Protein AF-A0A3D2G093-F1 (afdb_monomer)

Radius of gyration: 27.72 Å; Cα contacts (8 Å, |Δi|>4): 335; chains: 1; bounding box: 61×64×103 Å

Mean predicted aligned error: 10.41 Å

Foldseek 3Di:
DDDDDDDDDDDDDDDDDPDPDPDDDDDDPQLFDAPVVLLVVLVVLVFQKAKEWLAFDPDPACVVCQCVSCVVLVNNPHVLSVPADSLLEFEDAAGTKMKIQGRQQWWKWKAFWDADPPPDRDTDGDHTRDTDPHRGIGMYGFPNDLVDTGMKIWIQGPVGIDIDGWHADPPPRTTDDDPSYHYRDRD

Solvent-ac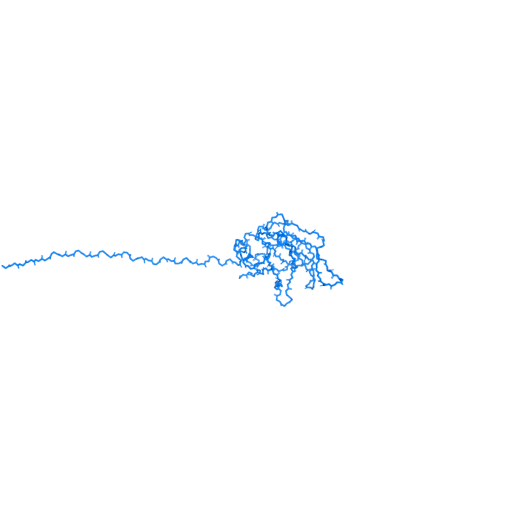cessible surface area (backbone atoms only — not comparable to full-atom values): 11299 Å² total; per-residue (Å²): 136,89,79,88,77,84,81,83,80,79,83,81,76,81,77,81,76,79,72,80,75,79,75,79,79,91,69,81,85,57,42,60,74,54,72,69,57,44,45,50,49,26,62,76,69,63,22,55,28,38,38,30,64,68,49,74,51,89,60,99,45,64,60,74,43,45,62,57,45,30,47,77,64,67,40,56,83,39,64,69,62,62,65,47,47,61,90,38,40,45,82,46,68,41,33,40,29,34,40,41,31,52,23,90,73,30,42,48,34,36,18,32,44,37,77,42,86,84,84,75,75,45,74,47,80,53,59,79,74,46,70,55,92,64,85,56,42,30,40,36,30,26,35,69,39,97,87,49,62,48,45,29,39,35,36,40,40,96,92,45,76,48,75,48,59,84,48,57,37,92,89,76,73,39,64,51,87,49,92,49,49,39,78,58,68,75,105

Nearest PDB structures (foldseek):
  4x9h-assembly1_A  TM=3.955E-01  e=1.659E+00  Drosophila melanogaster
  4pw9-assembly1_A  TM=2.587E-01  e=4.054E-01  Sinorhizobium meliloti 1021
  5d70-assembly1_L  TM=3.317E-01  e=2.709E+00  Homo sapiens
  4ll9-assembly3_C  TM=2.910E-01  e=7.678E+00  Homo sapiens
  7s64-assembly1_A  TM=3.009E-01  e=7.222E+00  Xenopus laevis

Secondary structure (DSSP, 8-state):
-----PPPPPPPPPPP--PPPPPPP-----SS--HHHHHHHHHHTT-SEEEEEEEE---S-HHHHHHHHHHHTT-TT-HHHHT--GGGEEE-SSSEEEEEEE-TT-EEEEEEEEE-TTTT--EEEEEEEEE-SSS--EEEEE-SBTTB--EEEEEEETTEEEEE---B-TTT-PBPP-TTEEE----

Structure (mmCIF, N/CA/C/O backbone):
data_AF-A0A3D2G093-F1
#
_entry.id   AF-A0A3D2G093-F1
#
loop_
_atom_site.group_PDB
_atom_site.id
_atom_site.type_symbol
_atom_site.label_atom_id
_atom_site.label_alt_id
_atom_site.label_comp_id
_atom_site.label_asym_id
_atom_site.label_entity_id
_atom_site.label_seq_id
_atom_site.pdbx_PDB_ins_code
_atom_site.Cartn_x
_atom_site.Cartn_y
_atom_site.Cartn_z
_atom_site.occupancy
_atom_site.B_iso_or_equiv
_atom_site.auth_seq_id
_atom_site.auth_comp_id
_atom_site.auth_asym_id
_atom_site.auth_atom_id
_atom_site.pdbx_PDB_model_num
ATOM 1 N N . GLU A 1 1 ? -40.789 50.332 80.780 1.00 45.19 1 GLU A N 1
ATOM 2 C CA . GLU A 1 1 ? -40.793 50.380 79.308 1.00 45.19 1 GLU A CA 1
ATOM 3 C C . GLU A 1 1 ? -39.663 49.484 78.832 1.00 45.19 1 GLU A C 1
ATOM 5 O O . GLU A 1 1 ? -38.552 49.624 79.332 1.00 45.19 1 GLU A O 1
ATOM 10 N N . SER A 1 2 ? -39.997 48.461 78.050 1.00 50.47 2 SER A N 1
ATOM 11 C CA . SER A 1 2 ? -39.085 47.403 77.612 1.00 50.47 2 SER A CA 1
ATOM 12 C C . SER A 1 2 ? -38.308 47.865 76.386 1.00 50.47 2 SER A C 1
ATOM 14 O O . SER A 1 2 ? -38.935 48.257 75.406 1.00 50.47 2 SER A O 1
ATOM 16 N N . THR A 1 3 ? -36.981 47.744 76.404 1.00 50.12 3 THR A N 1
ATOM 17 C CA . THR A 1 3 ? -36.167 47.873 75.190 1.00 50.12 3 THR A CA 1
ATOM 18 C C . THR A 1 3 ? -35.253 46.662 75.092 1.00 50.12 3 THR A C 1
ATOM 20 O O . THR A 1 3 ? -34.204 46.590 75.727 1.00 50.12 3 THR A O 1
ATOM 23 N N . ASP A 1 4 ? -35.733 45.687 74.328 1.00 55.53 4 ASP A N 1
ATOM 24 C CA . ASP A 1 4 ? -34.999 44.530 73.830 1.00 55.53 4 ASP A CA 1
ATOM 25 C C . ASP A 1 4 ? -33.994 45.033 72.778 1.00 55.53 4 ASP A C 1
ATOM 27 O O . ASP A 1 4 ? -34.383 45.717 71.828 1.00 55.53 4 ASP A O 1
ATOM 31 N N . VAL A 1 5 ? -32.698 44.784 72.978 1.00 58.62 5 VAL A N 1
ATOM 32 C CA . VAL A 1 5 ? -31.653 45.111 71.996 1.00 58.62 5 VAL A CA 1
ATOM 33 C C . VAL A 1 5 ? -31.139 43.785 71.434 1.00 58.62 5 VAL A C 1
ATOM 35 O O . VAL A 1 5 ? -30.620 42.978 72.209 1.00 58.62 5 VAL A O 1
ATOM 38 N N . PRO A 1 6 ? -31.263 43.525 70.120 1.00 57.75 6 PRO A N 1
ATOM 39 C CA . PRO A 1 6 ? -30.846 42.254 69.551 1.00 57.75 6 PRO A CA 1
ATOM 40 C C . PRO A 1 6 ? -29.314 42.164 69.486 1.00 57.75 6 PRO A C 1
ATOM 42 O O . PRO A 1 6 ? -28.621 43.143 69.202 1.00 57.75 6 PRO A O 1
ATOM 45 N N . ALA A 1 7 ? -28.785 40.969 69.755 1.00 61.72 7 ALA A N 1
ATOM 46 C CA . ALA A 1 7 ? -27.361 40.656 69.655 1.00 61.72 7 ALA A CA 1
ATOM 47 C C . ALA A 1 7 ? -26.855 40.755 68.196 1.00 61.72 7 ALA A C 1
ATOM 49 O O . ALA A 1 7 ? -27.596 40.401 67.274 1.00 61.72 7 ALA A O 1
ATOM 50 N N . PRO A 1 8 ? -25.603 41.193 67.956 1.00 60.19 8 PRO A N 1
ATOM 51 C CA . PRO A 1 8 ? -25.065 41.312 66.604 1.00 60.19 8 PRO A CA 1
ATOM 52 C C . PRO A 1 8 ? -24.819 39.932 65.977 1.00 60.19 8 PRO A C 1
ATOM 54 O O . PRO A 1 8 ? -24.210 39.051 66.583 1.00 60.19 8 PRO A O 1
ATOM 57 N N . THR A 1 9 ? -25.284 39.754 64.742 1.00 61.78 9 THR A N 1
ATOM 58 C CA . THR A 1 9 ? -25.017 38.574 63.908 1.00 61.78 9 THR A CA 1
ATOM 59 C C . THR A 1 9 ? -23.530 38.533 63.517 1.00 61.78 9 THR A C 1
ATOM 61 O O . THR A 1 9 ? -22.992 39.574 63.130 1.00 61.78 9 THR A O 1
ATOM 64 N N . PRO A 1 10 ? -22.836 37.381 63.597 1.00 63.81 10 PRO A N 1
ATOM 65 C CA . PRO A 1 10 ? -21.454 37.276 63.131 1.00 63.81 10 PRO A CA 1
ATOM 66 C C . PRO A 1 10 ? -21.376 37.417 61.597 1.00 63.81 10 PRO A C 1
ATOM 68 O O . PRO A 1 10 ? -22.331 37.057 60.903 1.00 63.81 10 PRO A O 1
ATOM 71 N N . PRO A 1 11 ? -20.263 37.938 61.045 1.00 60.28 11 PRO A N 1
ATOM 72 C CA . PRO A 1 11 ? -20.106 38.101 59.604 1.00 60.28 11 PRO A CA 1
ATOM 73 C C . PRO A 1 11 ? -20.019 36.738 58.909 1.00 60.28 11 PRO A C 1
ATOM 75 O O . PRO A 1 11 ? -19.343 35.827 59.389 1.00 60.28 11 PRO A O 1
ATOM 78 N N . ALA A 1 12 ? -20.701 36.611 57.770 1.00 63.53 12 ALA A N 1
ATOM 79 C CA . ALA A 1 12 ? -20.636 35.427 56.925 1.00 63.53 12 ALA A CA 1
ATOM 80 C C . ALA A 1 12 ? -19.215 35.249 56.361 1.00 63.53 12 ALA A C 1
ATOM 82 O O . ALA A 1 12 ? -18.639 36.177 55.790 1.00 63.53 12 ALA A O 1
ATOM 83 N N . THR A 1 13 ? -18.656 34.052 56.531 1.00 60.75 13 THR A N 1
ATOM 84 C CA . THR A 1 13 ? -17.432 33.606 55.858 1.00 60.75 13 THR A CA 1
ATOM 85 C C . THR A 1 13 ? -17.664 33.621 54.342 1.00 60.75 13 THR A C 1
ATOM 87 O O . THR A 1 13 ? -18.675 33.070 53.906 1.00 60.75 13 THR A O 1
ATOM 90 N N . PRO A 1 14 ? -16.783 34.228 53.524 1.00 58.69 14 PRO A N 1
ATOM 91 C CA . PRO A 1 14 ? -16.908 34.131 52.075 1.00 58.69 14 PRO A CA 1
ATOM 92 C C . PRO A 1 14 ? -16.674 32.677 51.644 1.00 58.69 14 PRO A C 1
ATOM 94 O O . PRO A 1 14 ? -15.682 32.065 52.046 1.00 58.69 14 PRO A O 1
ATOM 97 N N . GLU A 1 15 ? -17.593 32.120 50.854 1.00 61.78 15 GLU A N 1
ATOM 98 C CA . GLU A 1 15 ? -17.381 30.834 50.187 1.00 61.78 15 GLU A CA 1
ATOM 99 C C . GLU A 1 15 ? -16.168 30.934 49.244 1.00 61.78 15 GLU A C 1
ATOM 101 O O . GLU A 1 15 ? -15.967 31.979 48.614 1.00 61.78 15 GLU A O 1
ATOM 106 N N . PRO A 1 16 ? -15.329 29.888 49.153 1.00 56.75 16 PRO A N 1
ATOM 107 C CA . PRO A 1 16 ? -14.210 29.886 48.229 1.00 56.75 16 PRO A CA 1
ATOM 108 C C . PRO A 1 16 ? -14.749 29.888 46.797 1.00 56.75 16 PRO A C 1
ATOM 110 O O . PRO A 1 16 ? -15.426 28.953 46.376 1.00 56.75 16 PRO A O 1
ATOM 113 N N . THR A 1 17 ? -14.447 30.952 46.054 1.00 60.53 17 THR A N 1
ATOM 114 C CA . THR A 1 17 ? -14.611 31.007 44.602 1.00 60.53 17 THR A CA 1
ATOM 115 C C . THR A 1 17 ? -13.877 29.815 43.992 1.00 60.53 17 THR A C 1
ATOM 117 O O . THR A 1 17 ? -12.649 29.760 44.065 1.00 60.53 17 THR A O 1
ATOM 120 N N . GLU A 1 18 ? -14.611 28.863 43.411 1.00 61.12 18 GLU A N 1
ATOM 121 C CA . GLU A 1 18 ? -14.009 27.847 42.550 1.00 61.12 18 GLU A CA 1
ATOM 122 C C . GLU A 1 18 ? -13.334 28.562 41.376 1.00 61.12 18 GLU A C 1
ATOM 124 O O . GLU A 1 18 ? -13.980 29.211 40.550 1.00 61.12 18 GLU A O 1
ATOM 129 N N . GLU A 1 19 ? -12.007 28.490 41.340 1.00 61.28 19 GLU A N 1
ATOM 130 C CA . GLU A 1 19 ? -11.223 28.858 40.171 1.00 61.28 19 GLU A CA 1
ATOM 131 C C . GLU A 1 19 ? -11.679 27.953 39.012 1.00 61.28 19 GLU A C 1
ATOM 133 O O . GLU A 1 19 ? -11.780 26.736 39.207 1.00 61.28 19 GLU A O 1
ATOM 138 N N . PRO A 1 20 ? -12.003 28.492 37.821 1.00 57.88 20 PRO A N 1
ATOM 139 C CA . PRO A 1 20 ? -12.403 27.653 36.703 1.00 57.88 20 PRO A CA 1
ATOM 140 C C . PRO A 1 20 ? -11.264 26.681 36.402 1.00 57.88 20 PRO A C 1
ATOM 142 O O . PRO A 1 20 ? -10.140 27.095 36.120 1.00 57.88 20 PRO A O 1
ATOM 145 N N . THR A 1 21 ? -11.554 25.383 36.484 1.00 56.53 21 THR A N 1
ATOM 146 C CA . THR A 1 21 ? -10.611 24.336 36.091 1.00 56.53 21 THR A CA 1
ATOM 147 C C . THR A 1 21 ? -10.121 24.647 34.673 1.00 56.53 21 THR A C 1
ATOM 149 O O . THR A 1 21 ? -10.966 24.851 33.794 1.00 56.53 21 THR A O 1
ATOM 152 N N . PRO A 1 22 ? -8.800 24.728 34.415 1.00 52.12 22 PRO A N 1
ATOM 153 C CA . PRO A 1 22 ? -8.315 24.950 33.063 1.00 52.12 22 PRO A CA 1
ATOM 154 C C . PRO A 1 22 ? -8.824 23.803 32.188 1.00 52.12 22 PRO A C 1
ATOM 156 O O . PRO A 1 22 ? -8.571 22.630 32.470 1.00 52.12 22 PRO A O 1
ATOM 159 N N . SER A 1 23 ? -9.603 24.150 31.161 1.00 60.25 23 SER A N 1
ATOM 160 C CA . SER A 1 23 ? -10.016 23.213 30.118 1.00 60.25 23 SER A CA 1
ATOM 161 C C . SER A 1 23 ? -8.749 22.556 29.564 1.00 60.25 23 SER A C 1
ATOM 163 O O . SER A 1 23 ? -7.822 23.296 29.224 1.00 60.25 23 SER A O 1
ATOM 165 N N . PRO A 1 24 ? -8.660 21.216 29.493 1.00 59.09 24 PRO A N 1
ATOM 166 C CA . PRO A 1 24 ? -7.457 20.563 28.999 1.00 59.09 24 PRO A CA 1
ATOM 167 C C . PRO A 1 24 ? -7.171 21.060 27.580 1.00 59.09 24 PRO A C 1
ATOM 169 O O . PRO A 1 24 ? -8.051 21.023 26.717 1.00 59.09 24 PRO A O 1
ATOM 172 N N . GLU A 1 25 ? -5.962 21.576 27.359 1.00 56.62 25 GLU A N 1
ATOM 173 C CA . GLU A 1 25 ? -5.475 21.909 26.022 1.00 56.62 25 GLU A CA 1
ATOM 174 C C . GLU A 1 25 ? -5.537 20.641 25.150 1.00 56.62 25 GLU A C 1
ATOM 176 O O . GLU A 1 25 ? -4.991 19.607 25.549 1.00 56.62 25 GLU A O 1
ATOM 181 N N . PRO A 1 26 ? -6.206 20.656 23.983 1.00 59.97 26 PRO A N 1
ATOM 182 C CA . PRO A 1 26 ? -6.245 19.493 23.116 1.00 59.97 26 PRO A CA 1
ATOM 183 C C . PRO A 1 26 ? -5.012 19.514 22.215 1.00 59.97 26 PRO A C 1
ATOM 185 O O . PRO A 1 26 ? -5.067 20.081 21.133 1.00 59.97 26 PRO A O 1
ATOM 188 N N . VAL A 1 27 ? -3.895 18.914 22.628 1.00 59.44 27 VAL A N 1
ATOM 189 C CA . VAL A 1 27 ? -2.802 18.585 21.692 1.00 59.44 27 VAL A CA 1
ATOM 190 C C . VAL A 1 27 ? -2.040 17.369 22.242 1.00 59.44 27 VAL A C 1
ATOM 192 O O . VAL A 1 27 ? -1.725 17.338 23.431 1.00 59.44 27 VAL A O 1
ATOM 195 N N . PRO A 1 28 ? -1.791 16.335 21.418 1.00 54.16 28 PRO A N 1
ATOM 196 C CA . PRO A 1 28 ? -1.013 16.491 20.196 1.00 54.16 28 PRO A CA 1
ATOM 197 C C . PRO A 1 28 ? -1.863 16.377 18.924 1.00 54.16 28 PRO A C 1
ATOM 199 O O . PRO A 1 28 ? -2.548 15.373 18.731 1.00 54.16 28 PRO A O 1
ATOM 202 N N . ASP A 1 29 ? -1.744 17.354 18.020 1.00 64.38 29 ASP A N 1
ATOM 203 C CA . ASP A 1 29 ? -1.993 17.192 16.582 1.00 64.38 29 ASP A CA 1
ATOM 204 C C . ASP A 1 29 ? -0.937 16.202 16.068 1.00 64.38 29 ASP A C 1
ATOM 206 O O . ASP A 1 29 ? 0.115 16.574 15.552 1.00 64.38 29 ASP A O 1
ATOM 210 N N . SER A 1 30 ? -1.152 14.909 16.321 1.00 63.12 30 SER A N 1
ATOM 211 C CA . SER A 1 30 ? -0.363 13.889 15.642 1.00 63.12 30 SER A CA 1
ATOM 212 C C . SER A 1 30 ? -0.646 14.026 14.144 1.00 63.12 30 SER A C 1
ATOM 214 O O . SER A 1 30 ? -1.814 14.149 13.760 1.00 63.12 30 SER A O 1
ATOM 216 N N . PRO A 1 31 ? 0.386 14.003 13.284 1.00 78.25 31 PRO A N 1
ATOM 217 C CA . PRO A 1 31 ? 0.212 14.217 11.847 1.00 78.25 31 PRO A CA 1
ATOM 218 C C . PRO A 1 31 ? -0.670 13.140 11.206 1.00 78.25 31 PRO A C 1
ATOM 220 O O . PRO A 1 31 ? -1.254 13.367 10.147 1.00 78.25 31 PRO A O 1
ATOM 223 N N . LEU A 1 32 ? -0.790 11.982 11.864 1.00 85.69 32 LEU A N 1
ATOM 224 C CA . LEU A 1 32 ? -1.693 10.891 11.527 1.00 85.69 32 LEU A CA 1
ATOM 225 C C . LEU A 1 32 ? -2.492 10.441 12.761 1.00 85.69 32 LEU A C 1
ATOM 227 O O . LEU A 1 32 ? -2.008 10.587 13.887 1.00 85.69 32 LEU A O 1
ATOM 231 N N . PRO A 1 33 ? -3.695 9.866 12.563 1.00 88.69 33 PRO A N 1
ATOM 232 C CA . PRO A 1 33 ? -4.475 9.282 13.650 1.00 88.69 33 PRO A CA 1
ATOM 233 C C . PRO A 1 33 ? -3.729 8.120 14.318 1.00 88.69 33 PRO A C 1
ATOM 235 O O . PRO A 1 33 ? -2.878 7.465 13.699 1.00 88.69 33 PRO A O 1
ATOM 238 N N . SER A 1 34 ? -4.102 7.827 15.567 1.00 91.50 34 SER A N 1
ATOM 239 C CA . SER A 1 34 ? -3.673 6.598 16.244 1.00 91.50 34 SER A CA 1
ATOM 240 C C . SER A 1 34 ? -4.141 5.350 15.485 1.00 91.50 34 SER A C 1
ATOM 242 O O . SER A 1 34 ? -5.032 5.414 14.631 1.00 91.50 34 SER A O 1
ATOM 244 N N . TRP A 1 35 ? -3.551 4.192 15.793 1.00 92.00 35 TRP A N 1
ATOM 245 C CA . TRP A 1 35 ? -3.915 2.932 15.143 1.00 92.00 35 TRP A CA 1
ATOM 246 C C . TRP A 1 35 ? -5.409 2.620 15.304 1.00 92.00 35 TRP A C 1
ATOM 248 O O . TRP A 1 35 ? -6.089 2.312 14.327 1.00 92.00 35 TRP A O 1
ATOM 258 N N . GLU A 1 36 ? -5.945 2.746 16.517 1.00 93.75 36 GLU A N 1
ATOM 259 C CA . GLU A 1 36 ? -7.346 2.458 16.823 1.00 93.75 36 GL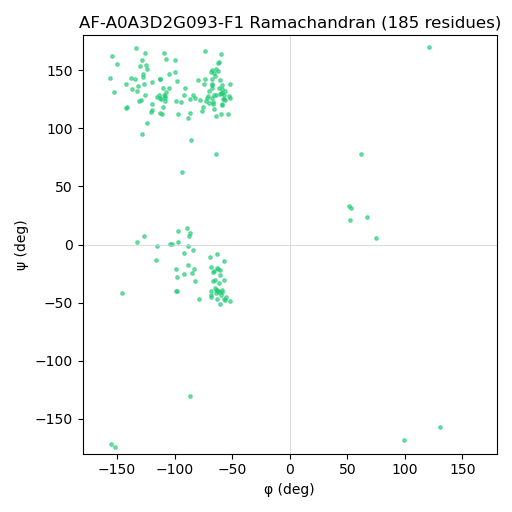U A CA 1
ATOM 260 C C . GLU A 1 36 ? -8.298 3.401 16.081 1.00 93.75 36 GLU A C 1
ATOM 262 O O . GLU A 1 36 ? -9.321 2.966 15.547 1.00 93.75 36 GLU A O 1
ATOM 267 N N . GLU A 1 37 ? -7.961 4.690 16.011 1.00 94.06 37 GLU A N 1
ATOM 268 C CA . GLU A 1 37 ? -8.754 5.689 15.292 1.00 94.06 37 GLU A CA 1
ATOM 269 C C . GLU A 1 37 ? -8.716 5.472 13.784 1.00 94.06 37 GLU A C 1
ATOM 271 O O . GLU A 1 37 ? -9.752 5.591 13.122 1.00 94.06 37 GLU A O 1
ATOM 276 N N . LEU A 1 38 ? -7.548 5.117 13.243 1.00 94.62 38 LEU A N 1
ATOM 277 C CA . LEU A 1 38 ? -7.399 4.756 11.842 1.00 94.62 38 LEU A CA 1
ATOM 278 C C . LEU A 1 38 ? -8.272 3.545 11.517 1.00 94.62 38 LEU A C 1
ATOM 280 O O . LEU A 1 38 ? -9.086 3.604 10.599 1.00 94.62 38 LEU A O 1
ATOM 284 N N . GLN A 1 39 ? -8.165 2.475 12.304 1.00 96.00 39 GLN A N 1
ATOM 285 C CA . GLN A 1 39 ? -8.960 1.265 12.109 1.00 96.00 39 GLN A CA 1
ATOM 286 C C . GLN A 1 39 ? -10.461 1.554 12.203 1.00 96.00 39 GLN A C 1
ATOM 288 O O . GLN A 1 39 ? -11.218 1.120 11.335 1.00 96.00 39 GLN A O 1
ATOM 293 N N . ARG A 1 40 ? -10.898 2.351 13.188 1.00 96.31 40 ARG A N 1
ATOM 294 C CA . ARG A 1 40 ? -12.289 2.819 13.285 1.00 96.31 40 ARG A CA 1
ATOM 295 C C . ARG A 1 40 ? -12.724 3.558 12.019 1.00 96.31 40 ARG A C 1
ATOM 297 O O . ARG A 1 40 ? -13.760 3.221 11.455 1.00 96.31 40 ARG A O 1
ATOM 304 N N . THR A 1 41 ? -11.910 4.496 11.537 1.00 96.00 41 THR A N 1
ATOM 305 C CA . THR A 1 41 ? -12.188 5.261 10.311 1.00 96.00 41 THR A CA 1
ATOM 306 C C . THR A 1 41 ? -12.334 4.338 9.099 1.00 96.00 41 THR A C 1
ATOM 308 O O . THR A 1 41 ? -13.246 4.519 8.292 1.00 96.00 41 THR A O 1
ATOM 311 N N . LEU A 1 42 ? -11.491 3.306 8.976 1.00 96.06 42 LEU A N 1
ATOM 312 C CA . LEU A 1 42 ? -11.586 2.321 7.892 1.00 96.06 42 LEU A CA 1
ATOM 313 C C . LEU A 1 42 ? -12.899 1.526 7.936 1.00 96.06 42 LEU A C 1
ATOM 315 O O . LEU A 1 42 ? -13.502 1.286 6.890 1.00 96.06 42 LEU A O 1
ATOM 319 N N . TYR A 1 43 ? -13.381 1.150 9.124 1.00 96.00 43 TYR A N 1
ATOM 320 C CA . TYR A 1 43 ? -14.694 0.512 9.263 1.00 96.00 43 TYR A CA 1
ATOM 321 C C . TYR A 1 43 ? -15.845 1.474 8.941 1.00 96.00 43 TYR A C 1
ATOM 323 O O . TYR A 1 43 ? -16.754 1.102 8.202 1.00 96.00 43 TYR A O 1
ATOM 331 N N . GLU A 1 44 ? -15.802 2.710 9.442 1.00 96.62 44 GLU A N 1
ATOM 332 C CA . GLU A 1 44 ? -16.855 3.718 9.233 1.00 96.62 44 GLU A CA 1
ATOM 333 C C . GLU A 1 44 ? -16.989 4.139 7.764 1.00 96.62 44 GLU A C 1
ATOM 335 O O . GLU A 1 44 ? -18.095 4.338 7.265 1.00 96.62 44 GLU A O 1
ATOM 340 N N . THR A 1 45 ? -15.864 4.238 7.055 1.00 94.88 45 THR A N 1
ATOM 341 C CA . THR A 1 45 ? -15.817 4.603 5.629 1.00 94.88 45 THR A CA 1
ATOM 342 C C . THR A 1 45 ? -15.929 3.402 4.692 1.00 94.88 45 THR A C 1
ATOM 344 O O . THR A 1 45 ? -15.940 3.572 3.473 1.00 94.88 45 THR A O 1
ATOM 347 N N . ASN A 1 46 ? -16.022 2.187 5.243 1.00 94.50 46 ASN A N 1
ATOM 348 C CA . ASN A 1 46 ? -15.991 0.929 4.502 1.00 94.50 46 ASN A CA 1
ATOM 349 C C . ASN A 1 46 ? -14.764 0.787 3.571 1.00 94.50 46 ASN A C 1
ATOM 351 O O . ASN A 1 46 ? -14.835 0.155 2.516 1.00 94.50 46 ASN A O 1
ATOM 355 N N . ALA A 1 47 ? -13.631 1.372 3.957 1.00 96.12 47 ALA A N 1
ATOM 356 C CA . ALA A 1 47 ? -12.361 1.189 3.270 1.00 96.12 47 ALA A CA 1
ATOM 357 C C . ALA A 1 47 ? -11.726 -0.145 3.690 1.00 96.12 47 ALA A C 1
ATOM 359 O O . ALA A 1 47 ? -11.804 -0.538 4.853 1.00 96.12 47 ALA A O 1
ATOM 360 N N . TYR A 1 48 ? -11.092 -0.859 2.760 1.00 95.31 48 TYR A N 1
ATOM 361 C CA . TYR A 1 48 ? -10.376 -2.104 3.069 1.00 95.31 48 TYR A CA 1
ATOM 362 C C . TYR A 1 48 ? -8.919 -1.852 3.475 1.00 95.31 48 TYR A C 1
ATOM 364 O O . TYR A 1 48 ? -8.290 -2.717 4.088 1.00 95.31 48 TYR A O 1
ATOM 372 N N . CYS A 1 49 ? -8.375 -0.676 3.165 1.00 96.25 49 CYS A N 1
ATOM 373 C CA . CYS A 1 49 ? -7.054 -0.258 3.611 1.00 96.25 49 CYS A CA 1
ATOM 374 C C . CYS A 1 49 ? -6.917 1.263 3.664 1.00 96.25 49 CYS A C 1
ATOM 376 O O . CYS A 1 49 ? -7.681 1.999 3.035 1.00 96.25 49 CYS A O 1
ATOM 378 N N . ALA A 1 50 ? -5.904 1.712 4.397 1.00 96.62 50 ALA A N 1
ATOM 379 C CA . ALA A 1 50 ? -5.340 3.038 4.253 1.00 96.62 50 ALA A CA 1
ATOM 380 C C . ALA A 1 50 ? -4.062 2.972 3.412 1.00 96.62 50 ALA A C 1
ATOM 382 O O . ALA A 1 50 ? -3.325 1.983 3.464 1.00 96.62 50 ALA A O 1
ATOM 383 N N . ALA A 1 51 ? -3.780 4.035 2.668 1.00 96.88 51 ALA A N 1
ATOM 384 C CA . ALA A 1 51 ? -2.556 4.157 1.897 1.00 96.88 51 ALA A CA 1
ATOM 385 C C . ALA A 1 51 ? -1.968 5.563 2.017 1.00 96.88 51 ALA A C 1
ATOM 387 O O . ALA A 1 51 ? -2.694 6.556 2.057 1.00 96.88 51 ALA A O 1
ATOM 388 N N . LEU A 1 52 ? -0.643 5.632 2.058 1.00 95.06 52 LEU A N 1
ATOM 389 C CA . LEU A 1 52 ? 0.135 6.861 2.168 1.00 95.06 52 LEU A CA 1
ATOM 390 C C . LEU A 1 52 ? 1.242 6.841 1.119 1.00 95.06 52 LEU A C 1
ATOM 392 O O . LEU A 1 52 ? 1.921 5.830 0.967 1.00 95.06 52 LEU A O 1
ATOM 396 N N . TYR A 1 53 ? 1.462 7.961 0.438 1.00 94.19 53 TYR A N 1
ATOM 397 C CA . TYR A 1 53 ? 2.658 8.165 -0.375 1.00 94.19 53 TYR A CA 1
ATOM 398 C C . TYR A 1 53 ? 3.718 8.908 0.447 1.00 94.19 53 TYR A C 1
ATOM 400 O O . TYR A 1 53 ? 3.449 9.994 0.963 1.00 94.19 53 TYR A O 1
ATOM 408 N N . LEU A 1 54 ? 4.908 8.318 0.589 1.00 92.56 54 LEU A N 1
ATOM 409 C CA . LEU A 1 54 ? 6.012 8.902 1.359 1.00 92.56 54 LEU A CA 1
ATOM 410 C C . LEU A 1 54 ? 6.951 9.753 0.504 1.00 92.56 54 LEU A C 1
ATOM 412 O O . LEU A 1 54 ? 7.573 10.676 1.027 1.00 92.56 54 LEU A O 1
ATOM 416 N N . GLY A 1 55 ? 7.033 9.487 -0.797 1.00 92.00 55 GLY A N 1
ATOM 417 C CA . GLY A 1 55 ? 7.962 10.156 -1.702 1.00 92.00 55 GLY A CA 1
ATOM 418 C C . GLY A 1 55 ? 8.733 9.153 -2.547 1.00 92.00 55 GLY A C 1
ATOM 419 O O . GLY A 1 55 ? 8.292 8.020 -2.733 1.00 92.00 55 GLY A O 1
ATOM 420 N N . ARG A 1 56 ? 9.900 9.574 -3.039 1.00 91.81 56 ARG A N 1
ATOM 421 C CA . ARG A 1 56 ? 10.781 8.746 -3.867 1.00 91.81 56 ARG A CA 1
ATOM 422 C C . ARG A 1 56 ? 12.080 8.418 -3.141 1.00 91.81 56 ARG A C 1
ATOM 424 O O . ARG A 1 56 ? 12.626 9.268 -2.443 1.00 91.81 56 ARG A O 1
ATOM 431 N N . SER A 1 57 ? 12.594 7.204 -3.319 1.00 92.25 57 SER A N 1
ATOM 432 C CA . SER A 1 57 ? 13.887 6.780 -2.779 1.00 92.25 57 SER A CA 1
ATOM 433 C C . SER A 1 57 ? 14.648 5.866 -3.735 1.00 92.25 57 SER A C 1
ATOM 435 O O . SER A 1 57 ? 14.246 4.735 -4.009 1.00 92.25 57 SER A O 1
ATOM 437 N N . GLY A 1 58 ? 15.814 6.348 -4.172 1.00 86.81 58 GLY A N 1
ATOM 438 C CA . GLY A 1 58 ? 16.801 5.583 -4.939 1.00 86.81 58 GLY A CA 1
ATOM 439 C C . GLY A 1 58 ? 17.829 4.844 -4.075 1.00 86.81 58 GLY A C 1
ATOM 440 O O . GLY A 1 58 ? 18.877 4.452 -4.585 1.00 86.81 58 GLY A O 1
ATOM 441 N N . ALA A 1 59 ? 17.587 4.702 -2.767 1.00 90.62 59 ALA A N 1
ATOM 442 C CA . ALA A 1 59 ? 18.491 3.983 -1.872 1.00 90.62 59 ALA A CA 1
ATOM 443 C C . ALA A 1 59 ? 18.628 2.503 -2.265 1.00 90.62 59 ALA A C 1
ATOM 445 O O . ALA A 1 59 ? 17.731 1.921 -2.869 1.00 90.62 59 ALA A O 1
ATOM 446 N N . ALA A 1 60 ? 19.734 1.859 -1.888 1.00 90.56 60 ALA A N 1
ATOM 447 C CA . ALA A 1 60 ? 19.947 0.445 -2.209 1.00 90.56 60 ALA A CA 1
ATOM 448 C C . ALA A 1 60 ? 18.935 -0.490 -1.519 1.00 90.56 60 ALA A C 1
ATOM 450 O O . ALA A 1 60 ? 18.592 -1.523 -2.085 1.00 90.56 60 ALA A O 1
ATOM 451 N N . SER A 1 61 ? 18.461 -0.109 -0.330 1.00 94.00 61 SER A N 1
ATOM 452 C CA . SER A 1 61 ? 17.477 -0.847 0.461 1.00 94.00 61 SER A CA 1
ATOM 453 C C . SER A 1 61 ? 16.387 0.097 0.962 1.00 94.00 61 SER A C 1
ATOM 455 O O . SER A 1 61 ? 16.682 1.157 1.523 1.00 94.00 61 SER A O 1
ATOM 457 N N . LEU A 1 62 ? 15.126 -0.296 0.789 1.00 95.25 62 LEU A N 1
ATOM 458 C CA . LEU A 1 62 ? 13.979 0.420 1.338 1.00 95.25 62 LEU A CA 1
ATOM 459 C C . LEU A 1 62 ? 13.980 0.414 2.870 1.00 95.25 62 LEU A C 1
ATOM 461 O O . LEU A 1 62 ? 13.661 1.440 3.463 1.00 95.25 62 LEU A O 1
ATOM 465 N N . SER A 1 63 ? 14.358 -0.696 3.515 1.00 94.62 63 SER A N 1
ATOM 466 C CA . SER A 1 63 ? 14.338 -0.787 4.983 1.00 94.62 63 SER A CA 1
ATOM 467 C C . SER A 1 63 ? 15.258 0.238 5.643 1.00 94.62 63 SER A C 1
ATOM 469 O O . SER A 1 63 ? 14.946 0.744 6.715 1.00 94.62 63 SER A O 1
ATOM 471 N N . ASP A 1 64 ? 16.370 0.563 4.982 1.00 93.38 64 ASP A N 1
ATOM 472 C CA . ASP A 1 64 ? 17.367 1.504 5.496 1.00 93.38 64 ASP A CA 1
ATOM 473 C C . ASP A 1 64 ? 16.960 2.960 5.229 1.00 93.38 64 ASP A C 1
ATOM 475 O O . ASP A 1 64 ? 17.277 3.848 6.018 1.00 93.38 64 ASP A O 1
ATOM 479 N N . ALA A 1 65 ? 16.239 3.211 4.131 1.00 94.56 65 ALA A N 1
ATOM 480 C CA . ALA A 1 65 ? 15.766 4.543 3.757 1.00 94.56 65 ALA A CA 1
ATOM 481 C C . ALA A 1 65 ? 14.440 4.936 4.423 1.00 94.56 65 ALA A C 1
ATOM 483 O O . ALA A 1 65 ? 14.145 6.124 4.555 1.00 94.56 65 ALA A O 1
ATOM 484 N N . LEU A 1 66 ? 13.628 3.957 4.829 1.00 95.81 66 LEU A N 1
ATOM 485 C CA . LEU A 1 66 ? 12.300 4.187 5.393 1.00 95.81 66 LEU A CA 1
ATOM 486 C C . LEU A 1 66 ? 12.312 5.128 6.615 1.00 95.81 66 LEU A C 1
ATOM 488 O O . LEU A 1 66 ? 11.502 6.056 6.618 1.00 95.81 66 LEU A O 1
ATOM 492 N N . PRO A 1 67 ? 13.218 4.986 7.606 1.00 94.50 67 PRO A N 1
ATOM 493 C CA . PRO A 1 67 ? 13.265 5.904 8.745 1.00 94.50 67 PRO A CA 1
ATOM 494 C C . PRO A 1 67 ? 13.499 7.362 8.333 1.00 94.50 67 PRO A C 1
ATOM 496 O O . PRO A 1 67 ? 12.869 8.268 8.876 1.00 94.50 67 PRO A O 1
ATOM 499 N N . GLU A 1 68 ? 14.364 7.597 7.343 1.00 93.94 68 GLU A N 1
ATOM 500 C CA . GLU A 1 68 ? 14.643 8.944 6.840 1.00 93.94 68 GLU A CA 1
ATOM 501 C C . GLU A 1 68 ? 13.425 9.532 6.113 1.00 93.94 68 GLU A C 1
ATOM 503 O O . GLU A 1 68 ? 13.057 10.679 6.359 1.00 93.94 68 GLU A O 1
ATOM 508 N N . LEU A 1 69 ? 12.749 8.740 5.273 1.00 94.25 69 LEU A N 1
ATOM 509 C CA . LEU A 1 69 ? 11.524 9.161 4.582 1.00 94.25 69 LEU A CA 1
ATOM 510 C C . LEU A 1 69 ? 10.394 9.503 5.562 1.00 94.25 69 LEU A C 1
ATOM 512 O O . LEU A 1 69 ? 9.681 10.488 5.365 1.00 94.25 69 LEU A O 1
ATOM 516 N N . LEU A 1 70 ? 10.235 8.709 6.625 1.00 94.25 70 LEU A N 1
ATOM 517 C CA . LEU A 1 70 ? 9.262 8.984 7.682 1.00 94.25 70 LEU A CA 1
ATOM 518 C C . LEU A 1 70 ? 9.602 10.291 8.406 1.00 94.25 70 LEU A C 1
ATOM 520 O O . LEU A 1 70 ? 8.725 11.141 8.547 1.00 94.25 70 LEU A O 1
ATOM 524 N N . ALA A 1 71 ? 10.866 10.501 8.782 1.00 92.69 71 ALA A N 1
ATOM 525 C CA . ALA A 1 71 ? 11.314 11.731 9.437 1.00 92.69 71 ALA A CA 1
ATOM 526 C C . ALA A 1 71 ? 11.124 12.977 8.551 1.00 92.69 71 ALA A C 1
ATOM 528 O O . ALA A 1 71 ? 10.665 14.013 9.027 1.00 92.69 71 ALA A O 1
ATOM 529 N N . GLN A 1 72 ? 11.388 12.882 7.241 1.00 91.12 72 GLN A N 1
ATOM 530 C CA . GLN A 1 72 ? 11.141 13.973 6.285 1.00 91.12 72 GLN A CA 1
ATOM 531 C C . GLN A 1 72 ? 9.659 14.378 6.206 1.00 91.12 72 GLN A C 1
ATOM 533 O O . GLN A 1 72 ? 9.347 15.519 5.862 1.00 91.12 72 GLN A O 1
ATOM 538 N N . LYS A 1 73 ? 8.743 13.455 6.524 1.00 89.31 73 LYS A N 1
ATOM 539 C CA . LYS A 1 73 ? 7.296 13.697 6.606 1.00 89.31 73 LYS A CA 1
ATOM 540 C C . LYS A 1 73 ? 6.802 13.967 8.035 1.00 89.31 73 LYS A C 1
ATOM 542 O O . LYS A 1 73 ? 5.600 14.131 8.216 1.00 89.31 73 LYS A O 1
ATOM 547 N N . GLY A 1 74 ? 7.691 14.004 9.032 1.00 90.19 74 GLY A N 1
ATOM 548 C CA . GLY A 1 74 ? 7.338 14.160 10.449 1.00 90.19 74 GLY A CA 1
ATOM 549 C C . GLY A 1 74 ? 6.581 12.965 11.041 1.00 90.19 74 GLY A C 1
ATOM 550 O O . GLY A 1 74 ? 5.818 13.124 11.987 1.00 90.19 74 GLY A O 1
ATOM 551 N N . LEU A 1 75 ? 6.732 11.776 10.454 1.00 92.00 75 LEU A N 1
ATOM 552 C CA . LEU A 1 75 ? 5.992 10.556 10.801 1.00 92.00 75 LEU A CA 1
ATOM 553 C C . LEU A 1 75 ? 6.804 9.561 11.641 1.00 92.00 75 LEU A C 1
ATOM 555 O O . LEU A 1 75 ? 6.299 8.496 11.989 1.00 92.00 75 LEU A O 1
ATOM 559 N N . ASP A 1 76 ? 8.049 9.888 11.973 1.00 88.19 76 ASP A N 1
ATOM 560 C CA . ASP A 1 76 ? 8.973 9.061 12.755 1.00 88.19 76 ASP A CA 1
ATOM 561 C C . ASP A 1 76 ? 8.491 8.794 14.194 1.00 88.19 76 ASP A C 1
ATOM 563 O O . ASP A 1 76 ? 8.891 7.806 14.805 1.00 88.19 76 ASP A O 1
ATOM 567 N N . GLY A 1 77 ? 7.577 9.619 14.716 1.00 86.75 77 GLY A N 1
ATOM 568 C CA . GLY A 1 77 ? 6.924 9.411 16.014 1.00 86.75 77 GLY A CA 1
ATOM 569 C C . GLY A 1 77 ? 5.706 8.476 16.001 1.00 86.75 77 GLY A C 1
ATOM 570 O O . GLY A 1 77 ? 5.140 8.206 17.060 1.00 86.75 77 GLY A O 1
ATOM 571 N N . ILE A 1 78 ? 5.263 7.993 14.835 1.00 91.06 78 ILE A N 1
ATOM 572 C CA . ILE A 1 78 ? 4.063 7.154 14.713 1.00 91.06 78 ILE A CA 1
ATOM 573 C C . ILE A 1 78 ? 4.442 5.677 14.884 1.00 91.06 78 ILE A C 1
ATOM 575 O O . ILE A 1 78 ? 5.039 5.085 13.987 1.00 91.06 78 ILE A O 1
ATOM 579 N N . SER A 1 79 ? 4.057 5.056 16.008 1.00 89.75 79 SER A N 1
ATOM 580 C CA . SER A 1 79 ? 4.503 3.698 16.385 1.00 89.75 79 SER A CA 1
ATOM 581 C C . SER A 1 79 ? 4.288 2.654 15.285 1.00 89.75 79 SER A C 1
ATOM 583 O O . SER A 1 79 ? 5.222 1.967 14.896 1.00 89.75 79 SER A O 1
ATOM 585 N N . TYR A 1 80 ? 3.089 2.588 14.694 1.00 90.88 80 TYR A N 1
ATOM 586 C CA . TYR A 1 80 ? 2.784 1.589 13.659 1.00 90.88 80 TYR A CA 1
ATOM 587 C C . TYR A 1 80 ? 3.527 1.809 12.327 1.00 90.88 80 TYR A C 1
ATOM 589 O O . TYR A 1 80 ? 3.473 0.936 11.464 1.00 90.88 80 TYR A O 1
ATOM 597 N N . LEU A 1 81 ? 4.188 2.959 12.138 1.00 92.94 81 LEU A N 1
ATOM 598 C CA . LEU A 1 81 ? 5.069 3.232 10.998 1.00 92.94 81 LEU A CA 1
ATOM 599 C C . LEU A 1 81 ? 6.542 3.004 11.352 1.00 92.94 81 LEU A C 1
ATOM 601 O O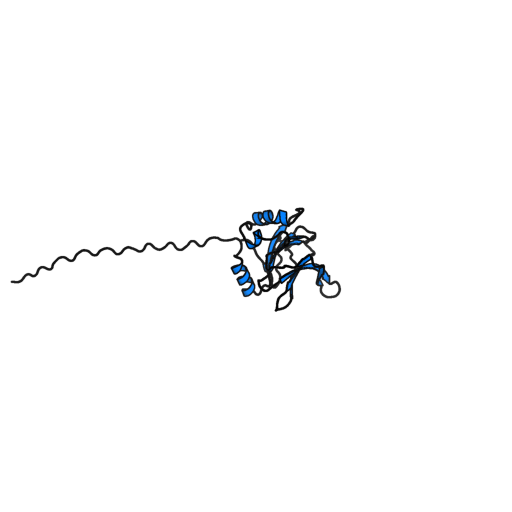 . LEU A 1 81 ? 7.284 2.452 10.544 1.00 92.94 81 LEU A O 1
ATOM 605 N N . ALA A 1 82 ? 6.955 3.402 12.556 1.00 86.75 82 ALA A N 1
ATOM 606 C CA . ALA A 1 82 ? 8.311 3.191 13.055 1.00 86.75 82 ALA A CA 1
ATOM 607 C C . ALA A 1 82 ? 8.630 1.699 13.268 1.00 86.75 82 ALA A C 1
ATOM 609 O O . ALA A 1 82 ? 9.764 1.276 13.054 1.00 86.75 82 ALA A O 1
ATOM 610 N N . ASP A 1 83 ? 7.622 0.898 13.623 1.00 88.38 83 ASP A N 1
ATOM 611 C CA . ASP A 1 83 ? 7.754 -0.538 13.889 1.00 88.38 83 ASP A CA 1
ATOM 612 C C . ASP A 1 83 ? 7.628 -1.412 12.622 1.00 88.38 83 ASP A C 1
ATOM 614 O O . ASP A 1 83 ? 7.531 -2.640 12.716 1.00 88.38 83 ASP A O 1
ATOM 618 N N . ILE A 1 84 ? 7.623 -0.818 11.419 1.00 92.62 84 ILE A N 1
ATOM 619 C CA . ILE A 1 84 ? 7.604 -1.587 10.167 1.00 92.62 84 ILE A CA 1
ATOM 620 C C . ILE A 1 84 ? 8.900 -2.397 10.066 1.00 92.62 84 ILE A C 1
ATOM 622 O O . ILE A 1 84 ? 9.991 -1.869 9.855 1.00 92.62 84 ILE A O 1
ATOM 626 N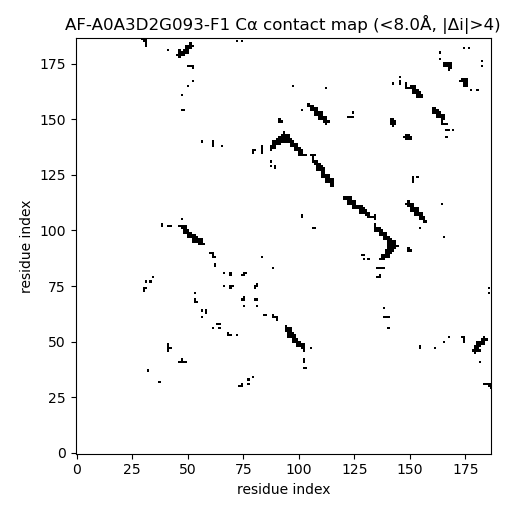 N . ALA A 1 85 ? 8.769 -3.716 10.196 1.00 91.75 85 ALA A N 1
ATOM 627 C CA . ALA A 1 85 ? 9.893 -4.631 10.084 1.00 91.75 85 ALA A CA 1
ATOM 628 C C . ALA A 1 85 ? 10.502 -4.608 8.672 1.00 91.75 85 ALA A C 1
ATOM 630 O O . ALA A 1 85 ? 9.797 -4.459 7.673 1.00 91.75 85 ALA A O 1
ATOM 631 N N . ALA A 1 86 ? 11.804 -4.888 8.567 1.00 92.19 86 ALA A N 1
ATOM 632 C CA . ALA A 1 86 ? 12.479 -5.023 7.273 1.00 92.19 86 ALA A CA 1
ATOM 633 C C . ALA A 1 86 ? 11.837 -6.102 6.375 1.00 92.19 86 ALA A C 1
ATOM 635 O O . ALA A 1 86 ? 11.804 -5.956 5.160 1.00 92.19 86 ALA A O 1
ATOM 636 N N . SER A 1 87 ? 11.258 -7.157 6.960 1.00 92.25 87 SER A N 1
ATOM 637 C CA . SER A 1 87 ? 10.501 -8.179 6.219 1.00 92.25 87 SER A CA 1
ATOM 638 C C . SER A 1 87 ? 9.177 -7.669 5.636 1.00 92.25 87 SER A C 1
ATOM 640 O O . SER A 1 87 ? 8.650 -8.294 4.722 1.00 92.25 87 SER A O 1
ATOM 642 N N . ALA A 1 88 ? 8.644 -6.558 6.152 1.00 94.62 88 ALA A N 1
ATOM 643 C CA . ALA A 1 88 ? 7.475 -5.844 5.642 1.00 94.62 88 ALA A CA 1
ATOM 644 C C . ALA A 1 88 ? 7.862 -4.654 4.738 1.00 94.62 88 ALA A C 1
ATOM 646 O O . ALA A 1 88 ? 7.008 -3.837 4.395 1.00 94.62 88 ALA A O 1
ATOM 647 N N . CYS A 1 89 ? 9.135 -4.554 4.342 1.00 95.62 89 CYS A N 1
ATOM 648 C CA . CYS A 1 89 ? 9.597 -3.660 3.286 1.00 95.62 89 CYS A CA 1
ATOM 649 C C . CYS A 1 89 ? 9.696 -4.457 1.982 1.00 95.62 89 CYS A C 1
ATOM 651 O O . CYS A 1 89 ? 10.518 -5.362 1.855 1.00 95.62 89 CYS A O 1
ATOM 653 N N . VAL A 1 90 ? 8.841 -4.140 1.015 1.00 96.00 90 VAL A N 1
ATOM 654 C CA . VAL A 1 90 ? 8.756 -4.850 -0.263 1.00 96.00 90 VAL A CA 1
ATOM 655 C C . VAL A 1 90 ? 9.318 -3.975 -1.364 1.00 96.00 90 VAL A C 1
ATOM 657 O O . VAL A 1 90 ? 8.856 -2.859 -1.589 1.00 96.00 90 VAL A O 1
ATOM 660 N N . GLU A 1 91 ? 10.315 -4.493 -2.067 1.00 95.25 91 GLU A N 1
ATOM 661 C CA . GLU A 1 91 ? 11.038 -3.748 -3.089 1.00 95.25 91 GLU A CA 1
ATOM 662 C C . GLU A 1 91 ? 10.749 -4.320 -4.471 1.00 95.25 91 GLU A C 1
ATOM 664 O O . GLU A 1 91 ? 10.953 -5.506 -4.729 1.00 95.25 91 GLU A O 1
ATOM 669 N N . GLN A 1 92 ? 10.289 -3.460 -5.368 1.00 94.81 92 GLN A N 1
ATOM 670 C CA . GLN A 1 92 ? 10.184 -3.689 -6.802 1.00 94.81 92 GLN A CA 1
ATOM 671 C C . GLN A 1 92 ? 10.913 -2.564 -7.551 1.00 94.81 92 GLN A C 1
ATOM 673 O O . GLN A 1 92 ? 11.232 -1.537 -6.943 1.00 94.81 92 GLN A O 1
ATOM 678 N N . PRO A 1 93 ? 11.214 -2.739 -8.853 1.00 92.25 93 PRO A N 1
ATOM 679 C CA . PRO A 1 93 ? 11.778 -1.669 -9.669 1.00 92.25 93 PRO A CA 1
ATOM 680 C C . PRO A 1 93 ? 10.949 -0.380 -9.576 1.00 92.25 93 PRO A C 1
ATOM 682 O O . PRO A 1 93 ? 9.718 -0.430 -9.589 1.00 92.25 93 PRO A O 1
ATOM 685 N N . GLY A 1 94 ? 11.628 0.760 -9.485 1.00 91.62 94 GLY A N 1
ATOM 686 C CA . GLY A 1 94 ? 11.018 2.068 -9.250 1.00 91.62 94 GLY A CA 1
ATOM 687 C C . GLY A 1 94 ? 11.527 2.736 -7.987 1.00 91.62 94 GLY A C 1
ATOM 688 O O . GLY A 1 94 ? 12.275 2.143 -7.205 1.00 91.62 94 GLY A O 1
ATOM 689 N N . ASP A 1 95 ? 11.165 4.000 -7.834 1.00 92.94 95 ASP A N 1
ATOM 690 C CA . ASP A 1 95 ? 11.598 4.849 -6.733 1.00 92.94 95 ASP A CA 1
ATOM 691 C C . ASP A 1 95 ? 10.438 5.296 -5.844 1.00 92.94 95 ASP A C 1
ATOM 693 O O . ASP A 1 95 ? 10.695 5.734 -4.728 1.00 92.94 95 ASP A O 1
ATOM 697 N N . GLU A 1 96 ? 9.182 5.134 -6.258 1.00 94.12 96 GLU A N 1
ATOM 698 C CA . GLU A 1 96 ? 8.018 5.562 -5.484 1.00 94.12 96 GLU A CA 1
ATOM 699 C C . GLU A 1 96 ? 7.801 4.678 -4.256 1.00 94.12 96 GLU A C 1
ATOM 701 O O . GLU A 1 96 ? 7.713 3.454 -4.360 1.00 94.12 96 GLU A O 1
ATOM 706 N N . VAL A 1 97 ? 7.682 5.302 -3.083 1.00 95.50 97 VAL A N 1
ATOM 707 C CA . VAL A 1 97 ? 7.505 4.622 -1.799 1.00 95.50 97 VAL A CA 1
ATOM 708 C C . VAL A 1 97 ? 6.122 4.907 -1.228 1.00 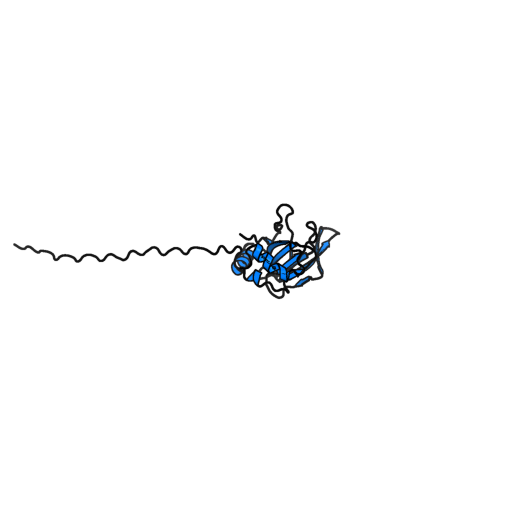95.50 97 VAL A C 1
ATOM 710 O O . VAL A 1 97 ? 5.732 6.058 -1.010 1.00 95.50 97 VAL A O 1
ATOM 713 N N . PHE A 1 98 ? 5.406 3.833 -0.911 1.00 96.19 98 PHE A N 1
ATOM 714 C CA . PHE A 1 98 ? 4.079 3.860 -0.314 1.00 96.19 98 PHE A CA 1
ATOM 715 C C . PHE A 1 98 ? 4.050 3.075 0.994 1.00 96.19 98 PHE A C 1
ATOM 717 O O . PHE A 1 98 ? 4.759 2.081 1.143 1.00 96.19 98 PHE A O 1
ATOM 724 N N . ILE A 1 99 ? 3.171 3.473 1.911 1.00 96.88 99 ILE A N 1
ATOM 725 C CA . ILE A 1 99 ? 2.763 2.646 3.047 1.00 96.88 99 ILE A CA 1
ATOM 726 C C . ILE A 1 99 ? 1.345 2.152 2.807 1.00 96.88 99 ILE A C 1
ATOM 728 O O . ILE A 1 99 ? 0.456 2.942 2.490 1.00 96.88 99 ILE A O 1
ATOM 732 N N . LEU A 1 100 ? 1.135 0.852 2.993 1.00 97.06 100 LEU A N 1
ATOM 733 C CA . LEU A 1 100 ? -0.167 0.201 2.945 1.00 97.06 100 LEU A CA 1
ATOM 734 C C . LEU A 1 100 ? -0.527 -0.314 4.333 1.00 97.06 100 LEU A C 1
ATOM 736 O O . LEU A 1 100 ? 0.250 -1.035 4.954 1.00 97.06 100 LEU A O 1
ATOM 740 N N . ILE A 1 101 ? -1.720 0.037 4.804 1.00 96.12 101 ILE A N 1
ATOM 741 C CA . ILE A 1 101 ? -2.220 -0.358 6.119 1.00 96.12 101 ILE A CA 1
ATOM 742 C C . ILE A 1 101 ? -3.553 -1.083 5.923 1.00 96.12 101 ILE A C 1
ATOM 744 O O . ILE A 1 101 ? -4.557 -0.430 5.626 1.00 96.12 101 ILE A O 1
ATOM 748 N N . PRO A 1 102 ? -3.606 -2.419 6.041 1.00 95.88 102 PRO A N 1
ATOM 749 C CA . PRO A 1 102 ? -4.860 -3.150 5.913 1.00 95.88 102 PRO A CA 1
ATOM 750 C C . PRO A 1 102 ? -5.829 -2.796 7.052 1.00 95.88 102 PRO A C 1
ATOM 752 O O . PRO A 1 102 ? -5.421 -2.550 8.192 1.00 95.88 102 PRO A O 1
ATOM 755 N N . ARG A 1 103 ? -7.135 -2.816 6.760 1.00 95.12 103 ARG A N 1
ATOM 756 C CA . ARG A 1 103 ? -8.162 -2.832 7.809 1.00 95.12 103 ARG A CA 1
ATOM 757 C C . ARG A 1 103 ? -8.010 -4.107 8.647 1.00 95.12 103 ARG A C 1
ATOM 759 O O . ARG A 1 103 ? -7.582 -5.142 8.147 1.00 95.12 103 ARG A O 1
ATOM 766 N N . GLY A 1 104 ? -8.363 -4.047 9.925 1.00 93.38 104 GLY A N 1
ATOM 767 C CA . GLY A 1 104 ? -8.090 -5.090 10.912 1.00 93.38 104 GLY A CA 1
ATOM 768 C C . GLY A 1 104 ? -8.766 -6.444 10.660 1.00 93.38 104 GLY A C 1
ATOM 769 O O . GLY A 1 104 ? -8.460 -7.407 11.351 1.00 93.38 104 GLY A O 1
ATOM 770 N N . ASP A 1 105 ? -9.669 -6.564 9.695 1.00 92.38 105 ASP A N 1
ATOM 771 C CA . ASP A 1 105 ? -10.273 -7.820 9.233 1.00 92.38 105 ASP A CA 1
ATOM 772 C C . ASP A 1 105 ? -9.702 -8.310 7.888 1.00 92.38 105 ASP A C 1
ATOM 774 O O . ASP A 1 105 ? -10.108 -9.367 7.404 1.00 92.38 105 ASP A O 1
ATOM 778 N N . LYS A 1 106 ? -8.745 -7.580 7.301 1.00 93.94 106 LYS A N 1
ATOM 779 C CA . LYS A 1 106 ? -8.102 -7.893 6.022 1.00 93.94 106 LYS A CA 1
ATOM 780 C C . LYS A 1 106 ? -6.697 -8.447 6.208 1.00 93.94 106 LYS A C 1
ATOM 782 O O . LYS A 1 106 ? -5.955 -8.043 7.102 1.00 93.94 106 LYS A O 1
ATOM 787 N N . VAL A 1 107 ? -6.319 -9.344 5.306 1.00 94.06 107 VAL A N 1
ATOM 788 C CA . VAL A 1 107 ? -4.947 -9.827 5.129 1.00 94.06 107 VAL A CA 1
ATOM 789 C C . VAL A 1 107 ? -4.399 -9.248 3.832 1.00 94.06 107 VAL A C 1
ATOM 791 O O . VAL A 1 107 ? -5.045 -9.360 2.791 1.00 94.06 107 VAL A O 1
ATOM 794 N N . LEU A 1 108 ? -3.223 -8.624 3.903 1.00 96.25 108 LEU A N 1
ATOM 795 C CA . LEU A 1 108 ? -2.545 -8.033 2.752 1.00 96.25 108 LEU A CA 1
ATOM 796 C C . LEU A 1 108 ? -1.582 -9.037 2.110 1.00 96.25 108 LEU A C 1
ATOM 798 O O . LEU A 1 108 ? -0.690 -9.571 2.770 1.00 96.25 108 LEU A O 1
ATOM 802 N N . SER A 1 109 ? -1.704 -9.209 0.801 1.00 96.69 109 SER A N 1
ATOM 803 C CA . SER A 1 109 ? -0.717 -9.877 -0.042 1.00 96.69 109 SER A CA 1
ATOM 804 C C . SER A 1 109 ? -0.338 -8.965 -1.205 1.00 96.69 109 SER A C 1
ATOM 806 O O . SER A 1 109 ? -1.193 -8.313 -1.799 1.00 96.69 109 SER A O 1
ATOM 808 N N . LEU A 1 110 ? 0.948 -8.906 -1.534 1.00 97.00 110 LEU A N 1
ATOM 809 C CA . LEU A 1 110 ? 1.471 -8.112 -2.640 1.00 97.00 110 LEU A CA 1
ATOM 810 C C . LEU A 1 110 ? 1.948 -9.037 -3.747 1.00 97.00 110 LEU A C 1
ATOM 812 O O . LEU A 1 110 ? 2.661 -10.008 -3.493 1.00 97.00 110 LEU A O 1
ATOM 816 N N . TYR A 1 111 ? 1.573 -8.702 -4.972 1.00 96.69 111 TYR A N 1
ATOM 817 C CA . TYR A 1 111 ? 1.887 -9.461 -6.170 1.00 96.69 111 TYR A CA 1
ATOM 818 C C . TYR A 1 111 ? 2.508 -8.562 -7.230 1.00 96.69 111 TYR A C 1
ATOM 820 O O . TYR A 1 111 ? 2.271 -7.352 -7.255 1.00 96.69 111 TYR A O 1
ATOM 828 N N . ASN A 1 112 ? 3.229 -9.178 -8.162 1.00 94.69 112 ASN A N 1
ATOM 829 C CA . ASN A 1 112 ? 3.532 -8.537 -9.432 1.00 94.69 112 ASN A CA 1
ATOM 830 C C . ASN A 1 112 ? 2.234 -8.179 -10.152 1.00 94.69 112 ASN A C 1
ATOM 832 O O . ASN A 1 112 ? 1.327 -9.006 -10.276 1.00 94.69 112 ASN A O 1
ATOM 836 N N . TYR A 1 113 ? 2.180 -6.954 -10.658 1.00 91.25 113 TYR A N 1
ATOM 837 C CA . TYR A 1 113 ? 1.094 -6.485 -11.500 1.00 91.25 113 TYR A CA 1
ATOM 838 C C . TYR A 1 113 ? 1.196 -7.124 -12.885 1.00 91.25 113 TYR A C 1
ATOM 840 O O . TYR A 1 113 ? 2.207 -6.967 -13.576 1.00 91.25 113 TYR A O 1
ATOM 848 N N . VAL A 1 114 ? 0.142 -7.814 -13.317 1.00 89.31 114 VAL A N 1
ATOM 849 C CA . VAL A 1 114 ? 0.043 -8.328 -14.684 1.00 89.31 114 VAL A CA 1
ATOM 850 C C . VAL A 1 114 ? -1.172 -7.715 -15.361 1.00 89.31 114 VAL A C 1
ATOM 852 O O . VAL A 1 114 ? -2.295 -7.854 -14.883 1.00 89.31 114 VAL A O 1
ATOM 855 N N . LEU A 1 115 ? -0.928 -7.014 -16.471 1.00 84.62 115 LEU A N 1
ATOM 856 C CA . LEU A 1 115 ? -1.972 -6.368 -17.258 1.00 84.62 115 LEU A CA 1
ATOM 857 C C . LEU A 1 115 ? -2.704 -7.404 -18.114 1.00 84.62 115 LEU A C 1
ATOM 859 O O . LEU A 1 115 ? -2.088 -8.081 -18.943 1.00 84.62 115 LEU A O 1
ATOM 863 N N . GLU A 1 116 ? -4.023 -7.473 -17.979 1.00 78.81 116 GLU A N 1
ATOM 864 C CA . GLU A 1 116 ? -4.858 -8.267 -18.866 1.00 78.81 116 GLU A CA 1
ATOM 865 C C . GLU A 1 116 ? -5.036 -7.555 -20.213 1.00 78.81 116 GLU A C 1
ATOM 867 O O . GLU A 1 116 ? -5.631 -6.484 -20.326 1.00 78.81 116 GLU A O 1
ATOM 872 N N . THR A 1 117 ? -4.499 -8.167 -21.268 1.00 71.31 117 THR A N 1
ATOM 873 C CA . THR A 1 117 ? -4.405 -7.557 -22.605 1.00 71.31 117 THR A CA 1
ATOM 874 C C . THR A 1 117 ? -5.591 -7.861 -23.514 1.00 71.31 117 THR A C 1
ATOM 876 O O . THR A 1 117 ? -5.664 -7.311 -24.611 1.00 71.31 117 THR A O 1
ATOM 879 N N . GLN A 1 118 ? -6.506 -8.742 -23.098 1.00 64.38 118 GLN A N 1
ATOM 880 C CA . GLN A 1 118 ? -7.484 -9.324 -24.019 1.00 64.38 118 GLN A CA 1
ATOM 881 C C . GLN A 1 118 ? -8.859 -8.651 -24.002 1.00 64.38 118 GLN A C 1
ATOM 883 O O . GLN A 1 118 ? -9.517 -8.685 -25.038 1.00 64.38 118 GLN A O 1
ATOM 888 N N . SER A 1 119 ? -9.299 -8.042 -22.890 1.00 56.88 119 SER A N 1
ATOM 889 C CA . SER A 1 119 ? -10.695 -7.565 -22.812 1.00 56.88 119 SER A CA 1
ATOM 890 C C . SER A 1 119 ? -10.937 -6.274 -22.020 1.00 56.88 119 SER A C 1
ATOM 892 O O . SER A 1 119 ? -11.698 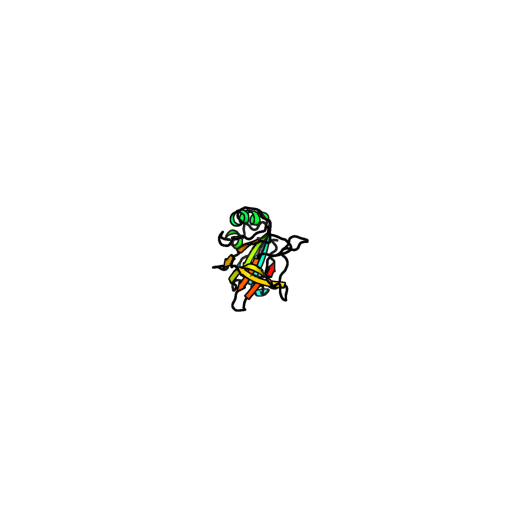-5.447 -22.507 1.00 56.88 119 SER A O 1
ATOM 894 N N . ASN A 1 120 ? -10.305 -6.060 -20.853 1.00 61.09 120 ASN A N 1
ATOM 895 C CA . ASN A 1 120 ? -10.748 -5.000 -19.923 1.00 61.09 120 ASN A CA 1
ATOM 896 C C . ASN A 1 120 ? -9.651 -4.077 -19.358 1.00 61.09 120 ASN A C 1
ATOM 898 O O . ASN A 1 120 ? -9.972 -3.197 -18.569 1.00 61.09 120 ASN A O 1
ATOM 902 N N . TYR A 1 121 ? -8.377 -4.225 -19.750 1.00 65.31 121 TYR A N 1
ATOM 903 C CA . TYR A 1 121 ? -7.246 -3.502 -19.127 1.00 65.31 121 TYR A CA 1
ATOM 904 C C . TYR A 1 121 ? -7.190 -3.632 -17.590 1.00 65.31 121 TYR A C 1
ATOM 906 O O . TYR A 1 121 ? -6.564 -2.811 -16.916 1.00 65.31 121 TYR A O 1
ATOM 914 N N . ASP A 1 122 ? -7.825 -4.668 -17.043 1.00 72.62 122 ASP A N 1
ATOM 915 C CA . ASP A 1 122 ? -7.754 -5.001 -15.629 1.00 72.62 122 ASP A CA 1
ATOM 916 C C . ASP A 1 122 ? -6.390 -5.608 -15.288 1.00 72.62 122 ASP A C 1
ATOM 918 O O . ASP A 1 122 ? -5.591 -5.975 -16.156 1.00 72.62 122 ASP A O 1
ATOM 922 N N . ALA A 1 123 ? -6.113 -5.687 -13.993 1.00 82.50 123 ALA A N 1
ATOM 923 C CA . ALA A 1 123 ? -4.906 -6.292 -13.463 1.00 82.50 123 ALA A CA 1
ATOM 924 C C . ALA A 1 123 ? -5.247 -7.565 -12.703 1.00 82.50 123 ALA A C 1
ATOM 926 O O . ALA A 1 123 ? -6.230 -7.598 -11.965 1.00 82.50 123 ALA A O 1
ATOM 927 N N . TYR A 1 124 ? -4.398 -8.579 -12.822 1.00 87.88 124 TYR A N 1
ATOM 928 C CA . TYR A 1 124 ? -4.506 -9.794 -12.023 1.00 87.88 124 TYR A CA 1
ATOM 929 C C . TYR A 1 124 ? -3.197 -10.079 -11.274 1.00 87.88 124 TYR A C 1
ATOM 931 O O . TYR A 1 124 ? -2.126 -9.621 -11.696 1.00 87.88 124 TYR A O 1
ATOM 939 N N . PRO A 1 125 ? -3.263 -10.801 -10.139 1.00 92.06 125 PRO A N 1
ATOM 940 C CA . PRO A 1 125 ? -2.082 -11.119 -9.348 1.00 92.06 125 PRO A CA 1
ATOM 941 C C . PRO A 1 125 ? -1.151 -12.066 -10.112 1.00 92.06 125 PRO A C 1
ATOM 943 O O . PRO A 1 125 ? -1.541 -13.162 -10.516 1.00 92.06 125 PRO A O 1
ATOM 946 N N . GLY A 1 126 ? 0.094 -11.631 -10.311 1.00 93.44 126 GLY A N 1
ATOM 947 C CA . GLY A 1 126 ? 1.178 -12.447 -10.848 1.00 93.44 126 GLY A CA 1
ATOM 948 C C . GLY A 1 126 ? 1.905 -13.237 -9.758 1.00 93.44 126 GLY A C 1
ATOM 949 O O . GLY A 1 126 ? 1.300 -13.911 -8.928 1.00 93.44 126 GLY A O 1
ATOM 950 N N . ALA A 1 127 ? 3.238 -13.160 -9.754 1.00 95.25 127 ALA A N 1
ATOM 951 C CA . ALA A 1 127 ? 4.053 -13.782 -8.712 1.00 95.25 127 ALA A CA 1
ATOM 952 C C . ALA A 1 127 ? 3.846 -13.091 -7.354 1.00 95.25 127 ALA A C 1
ATOM 954 O O . ALA A 1 127 ? 3.821 -11.862 -7.286 1.00 95.25 127 ALA A O 1
ATOM 955 N N . LEU A 1 128 ? 3.728 -13.883 -6.285 1.00 96.81 128 LEU A N 1
ATOM 956 C CA . LEU A 1 128 ? 3.651 -13.387 -4.911 1.00 96.81 128 LEU A CA 1
ATOM 957 C C . LEU A 1 128 ? 4.991 -12.762 -4.505 1.00 96.81 128 LEU A C 1
ATOM 959 O O . LEU A 1 128 ? 6.034 -13.407 -4.597 1.00 96.81 128 LEU A O 1
ATOM 963 N N . LEU A 1 129 ? 4.937 -11.522 -4.035 1.00 96.31 129 LEU A N 1
ATOM 964 C CA . LEU A 1 129 ? 6.080 -10.756 -3.539 1.00 96.31 129 LEU A CA 1
ATOM 965 C C . LEU A 1 129 ? 6.153 -10.786 -2.018 1.00 96.31 129 LEU A C 1
ATOM 967 O O . LEU A 1 129 ? 7.228 -10.897 -1.438 1.00 96.31 129 LEU A O 1
ATOM 971 N N . TYR A 1 130 ? 4.993 -10.681 -1.375 1.00 96.00 130 TYR A N 1
ATOM 972 C CA . TYR A 1 130 ? 4.878 -10.633 0.071 1.00 96.00 130 TYR A CA 1
ATOM 973 C C . TYR A 1 130 ? 3.495 -11.101 0.497 1.00 96.00 130 TYR A C 1
ATOM 975 O O . TYR A 1 130 ? 2.495 -10.801 -0.154 1.00 96.00 130 TYR A O 1
ATOM 983 N N . SER A 1 131 ? 3.432 -11.803 1.620 1.00 93.44 131 SER A N 1
ATOM 984 C CA . SER A 1 131 ? 2.181 -12.125 2.290 1.00 93.44 131 SER A CA 1
ATOM 985 C C . SER A 1 131 ? 2.313 -11.724 3.741 1.00 93.44 131 SER A C 1
ATOM 987 O O . SER A 1 131 ? 3.234 -12.169 4.426 1.00 93.44 131 SER A O 1
ATOM 989 N N . SER A 1 132 ? 1.390 -10.894 4.206 1.00 86.75 132 SER A N 1
ATOM 990 C CA . SER A 1 132 ? 1.419 -10.438 5.580 1.00 86.75 132 SER A CA 1
ATOM 991 C C . SER A 1 132 ? 1.026 -11.572 6.519 1.00 86.75 132 SER A C 1
ATOM 993 O O . SER A 1 132 ? -0.013 -12.208 6.340 1.00 86.75 132 SER A O 1
ATOM 995 N N . ALA A 1 133 ? 1.884 -11.849 7.500 1.00 71.31 133 ALA A N 1
ATOM 996 C CA . ALA A 1 133 ? 1.589 -12.784 8.584 1.00 71.31 133 ALA A CA 1
ATOM 997 C C . ALA A 1 133 ? 0.783 -12.113 9.711 1.00 71.31 133 ALA A C 1
ATOM 999 O O . ALA A 1 133 ? 0.114 -12.792 10.488 1.00 71.31 133 ALA A O 1
ATOM 1000 N N . GLU A 1 134 ? 0.836 -10.782 9.784 1.00 72.25 134 GLU A N 1
ATOM 1001 C CA . GLU A 1 134 ? 0.246 -9.959 10.835 1.00 72.25 134 GLU A CA 1
ATOM 1002 C C . GLU A 1 134 ? -0.521 -8.785 10.220 1.00 72.25 134 GLU A C 1
ATOM 1004 O O . GLU A 1 134 ? -0.451 -8.525 9.026 1.00 72.25 134 GLU A O 1
ATOM 1009 N N . ARG A 1 135 ? -1.301 -8.061 11.020 1.00 80.75 135 ARG A N 1
ATOM 1010 C CA . ARG A 1 135 ? -2.074 -6.905 10.540 1.00 80.75 135 ARG A CA 1
ATOM 1011 C C . ARG A 1 135 ? -1.275 -5.629 10.750 1.00 80.75 135 ARG A C 1
ATOM 1013 O O . ARG A 1 135 ? -1.670 -4.784 11.544 1.00 80.75 135 ARG A O 1
ATOM 1020 N N . CYS A 1 136 ? -0.124 -5.540 10.096 1.00 88.31 136 CYS A N 1
ATOM 1021 C CA . CYS A 1 136 ? 0.806 -4.426 10.238 1.00 88.31 136 CYS A CA 1
ATOM 1022 C C . CYS A 1 136 ? 0.838 -3.541 8.987 1.00 88.31 136 CYS A C 1
ATOM 1024 O O . CYS A 1 136 ? 0.351 -3.913 7.916 1.00 88.31 136 CYS A O 1
ATOM 1026 N N . ALA A 1 137 ? 1.400 -2.345 9.147 1.00 94.38 137 ALA A N 1
ATOM 1027 C CA . ALA A 1 137 ? 1.735 -1.491 8.022 1.00 94.38 137 ALA A CA 1
ATOM 1028 C C . ALA A 1 137 ? 2.873 -2.124 7.203 1.00 94.38 137 ALA A C 1
ATOM 1030 O O . ALA A 1 137 ? 3.793 -2.732 7.752 1.00 94.38 137 ALA A O 1
ATOM 1031 N N . VAL A 1 138 ? 2.804 -1.976 5.885 1.00 96.62 138 VAL A N 1
ATOM 1032 C CA . VAL A 1 138 ? 3.774 -2.529 4.935 1.00 96.62 138 VAL A CA 1
ATOM 1033 C C . VAL A 1 138 ? 4.295 -1.394 4.070 1.00 96.62 138 VAL A C 1
ATOM 1035 O O . VAL A 1 138 ? 3.504 -0.648 3.490 1.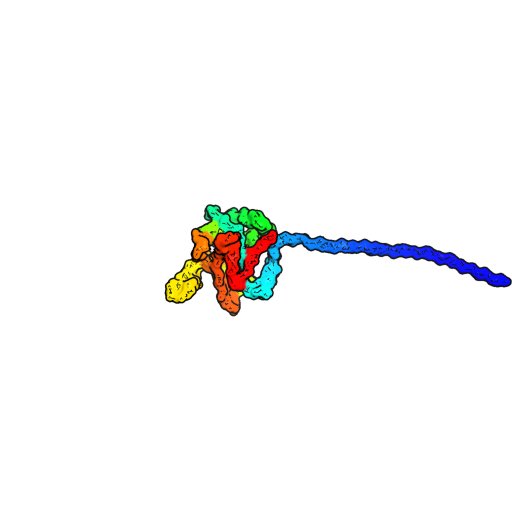00 96.62 138 VAL A O 1
ATOM 1038 N N . ALA A 1 139 ? 5.616 -1.267 3.976 1.00 97.12 139 ALA A N 1
ATOM 1039 C CA . ALA A 1 139 ? 6.262 -0.312 3.088 1.00 97.12 139 ALA A CA 1
ATOM 1040 C C . ALA A 1 139 ? 6.531 -0.972 1.734 1.00 97.12 139 ALA A C 1
ATOM 1042 O O . ALA A 1 139 ? 7.026 -2.095 1.668 1.00 97.12 139 ALA A O 1
ATOM 1043 N N . VAL A 1 140 ? 6.219 -0.279 0.645 1.00 97.00 140 VAL A N 1
ATOM 1044 C CA . VAL A 1 140 ? 6.393 -0.789 -0.715 1.00 97.00 140 VAL A CA 1
ATOM 1045 C C . VAL A 1 140 ? 7.113 0.255 -1.547 1.00 97.00 140 VAL A C 1
ATOM 1047 O O . VAL A 1 140 ? 6.615 1.370 -1.675 1.00 97.00 140 VAL A O 1
ATOM 1050 N N . ARG A 1 141 ? 8.252 -0.117 -2.140 1.00 96.44 141 ARG A N 1
ATOM 1051 C CA . ARG A 1 141 ? 8.884 0.647 -3.218 1.00 96.44 141 ARG A CA 1
ATOM 1052 C C . ARG A 1 141 ? 8.519 0.019 -4.552 1.00 96.44 141 ARG A C 1
ATOM 1054 O O . ARG A 1 141 ? 8.754 -1.174 -4.744 1.00 96.44 141 ARG A O 1
ATOM 1061 N N . CYS A 1 142 ? 7.932 0.795 -5.451 1.00 94.56 142 CYS A N 1
ATOM 1062 C CA . CYS A 1 142 ? 7.418 0.301 -6.720 1.00 94.56 142 CYS A CA 1
ATOM 1063 C C . CYS A 1 142 ? 7.360 1.405 -7.787 1.00 94.56 142 CYS A C 1
ATOM 1065 O O . CYS A 1 142 ? 7.888 2.496 -7.594 1.00 94.56 142 CYS A O 1
ATOM 1067 N N . ASN A 1 143 ? 6.734 1.083 -8.922 1.00 91.00 143 ASN A N 1
ATOM 1068 C CA . ASN A 1 143 ? 6.470 1.970 -10.054 1.00 91.00 143 ASN A CA 1
ATOM 1069 C C . ASN A 1 143 ? 7.739 2.529 -10.719 1.00 91.00 143 ASN A C 1
ATOM 1071 O O . ASN A 1 143 ? 8.096 3.688 -10.567 1.00 91.00 143 ASN A O 1
ATOM 1075 N N . GLU A 1 144 ? 8.397 1.709 -11.544 1.00 80.06 144 GLU A N 1
ATOM 1076 C CA . GLU A 1 144 ? 9.503 2.153 -12.418 1.00 80.06 144 GLU A CA 1
ATOM 1077 C C . GLU A 1 144 ? 9.083 3.228 -13.432 1.00 80.06 144 GLU A C 1
ATOM 1079 O O . GLU A 1 144 ? 9.912 3.969 -13.957 1.00 80.06 144 GLU A O 1
ATOM 1084 N N . SER A 1 145 ? 7.787 3.314 -13.725 1.00 70.75 145 SER A N 1
ATOM 1085 C CA . SER A 1 145 ? 7.229 4.310 -14.622 1.00 70.75 145 SER A CA 1
ATO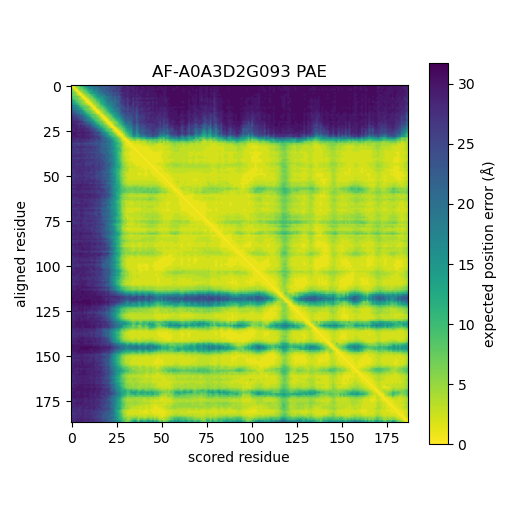M 1086 C C . SER A 1 145 ? 5.950 4.882 -14.037 1.00 70.75 145 SER A C 1
ATOM 1088 O O . SER A 1 145 ? 5.036 4.128 -13.701 1.00 70.75 145 SER A O 1
ATOM 1090 N N . ASP A 1 146 ? 5.833 6.211 -14.068 1.00 65.50 146 ASP A N 1
ATOM 1091 C CA . ASP A 1 146 ? 4.636 6.954 -13.648 1.00 65.50 146 ASP A CA 1
ATOM 1092 C C . ASP A 1 146 ? 3.356 6.526 -14.409 1.00 65.50 146 ASP A C 1
ATOM 1094 O O . ASP A 1 146 ? 2.235 6.863 -14.031 1.00 65.50 146 ASP A O 1
ATOM 1098 N N . VAL A 1 147 ? 3.507 5.790 -15.520 1.00 68.38 147 VAL A N 1
ATOM 1099 C CA . VAL A 1 147 ? 2.416 5.394 -16.420 1.00 68.38 147 VAL A CA 1
ATOM 1100 C C . VAL A 1 147 ? 1.919 3.967 -16.160 1.00 68.38 147 VAL A C 1
ATOM 1102 O O . VAL A 1 147 ? 0.807 3.626 -16.572 1.00 68.38 147 VAL A O 1
ATOM 1105 N N . ARG A 1 148 ? 2.714 3.097 -15.514 1.00 75.88 148 ARG A N 1
ATOM 1106 C CA . ARG A 1 148 ? 2.342 1.688 -15.292 1.00 75.88 148 ARG A CA 1
ATOM 1107 C C . ARG A 1 148 ? 2.772 1.181 -13.917 1.00 75.88 148 ARG A C 1
ATOM 1109 O O . ARG A 1 148 ? 3.972 1.069 -13.674 1.00 75.88 148 ARG A O 1
ATOM 1116 N N . PRO A 1 149 ? 1.814 0.772 -13.067 1.00 87.19 149 PRO A N 1
ATOM 1117 C CA . PRO A 1 149 ? 2.157 0.128 -11.816 1.00 87.19 149 PRO A CA 1
ATOM 1118 C C . PRO A 1 149 ? 2.762 -1.253 -12.072 1.00 87.19 149 PRO A C 1
ATOM 1120 O O . PRO A 1 149 ? 2.394 -1.939 -13.028 1.00 87.19 149 PRO A O 1
ATOM 1123 N N . ASN A 1 150 ? 3.672 -1.672 -11.200 1.00 92.56 150 ASN A N 1
ATOM 1124 C CA . ASN A 1 150 ? 4.262 -3.014 -11.217 1.00 92.56 150 ASN A CA 1
ATOM 1125 C C . ASN A 1 150 ? 3.908 -3.850 -9.974 1.00 92.56 150 ASN A C 1
ATOM 1127 O O . ASN A 1 150 ? 4.253 -5.029 -9.916 1.00 92.56 150 ASN A O 1
ATOM 1131 N N . VAL A 1 151 ? 3.148 -3.281 -9.031 1.00 94.75 151 VAL A N 1
ATOM 1132 C CA . VAL A 1 151 ? 2.631 -3.970 -7.842 1.00 94.75 151 VAL A CA 1
ATOM 1133 C C . VAL A 1 151 ? 1.101 -3.962 -7.813 1.00 94.75 151 VAL A C 1
ATOM 1135 O O . VAL A 1 151 ? 0.444 -2.960 -8.117 1.00 94.75 151 VAL A O 1
ATOM 1138 N N . LEU A 1 152 ? 0.532 -5.094 -7.405 1.00 95.12 152 LEU A N 1
ATOM 1139 C CA . LEU A 1 152 ? -0.877 -5.260 -7.071 1.00 95.12 152 LEU A CA 1
ATOM 1140 C C . LEU A 1 152 ? -0.999 -5.700 -5.607 1.00 95.12 152 LEU A C 1
ATOM 1142 O O . LEU A 1 152 ? -0.551 -6.783 -5.234 1.00 95.12 152 LEU A O 1
ATOM 1146 N N . ALA A 1 153 ? -1.606 -4.855 -4.781 1.00 96.38 153 ALA A N 1
ATOM 1147 C CA . ALA A 1 153 ? -1.985 -5.174 -3.414 1.00 96.38 153 ALA A CA 1
ATOM 1148 C C . ALA A 1 153 ? -3.361 -5.837 -3.411 1.00 96.38 153 ALA A C 1
ATOM 1150 O O . ALA A 1 153 ? -4.318 -5.263 -3.924 1.00 96.38 153 ALA A O 1
ATOM 1151 N N . VAL A 1 154 ? -3.465 -7.025 -2.826 1.00 96.25 154 VAL A N 1
ATOM 1152 C CA . VAL A 1 154 ? -4.717 -7.765 -2.656 1.00 96.25 154 VAL A CA 1
ATOM 1153 C C . VAL A 1 154 ? -5.014 -7.877 -1.166 1.00 96.25 154 VAL A C 1
ATOM 1155 O O . VAL A 1 154 ? -4.176 -8.317 -0.381 1.00 96.25 154 VAL A O 1
ATOM 1158 N N . PHE A 1 155 ? -6.218 -7.468 -0.788 1.00 95.69 155 PHE A N 1
ATOM 1159 C CA . PHE A 1 155 ? -6.737 -7.472 0.569 1.00 95.69 155 PHE A CA 1
ATOM 1160 C C . PHE A 1 155 ? -7.837 -8.525 0.654 1.00 95.69 155 PHE A C 1
ATOM 1162 O O . PHE A 1 155 ? -8.891 -8.379 0.039 1.00 95.69 155 PHE A O 1
ATOM 1169 N N . SER A 1 156 ? -7.581 -9.593 1.402 1.00 94.31 156 SER A N 1
ATOM 1170 C CA . SER A 1 156 ? -8.499 -10.729 1.533 1.00 94.31 156 SER A CA 1
ATOM 1171 C C . SER A 1 156 ? -9.211 -10.699 2.882 1.00 94.31 156 SER A C 1
ATOM 1173 O O . SER A 1 156 ? -8.567 -10.496 3.913 1.00 94.31 156 SER A O 1
ATOM 1175 N N . GLY A 1 157 ? -10.526 -10.920 2.885 1.00 91.81 157 GLY A N 1
ATOM 1176 C CA . GLY A 1 157 ? -11.360 -11.007 4.087 1.00 91.81 157 GLY A CA 1
ATOM 1177 C C . GLY A 1 157 ? -12.586 -11.904 3.879 1.00 91.81 157 GLY A C 1
ATOM 1178 O O . GLY A 1 157 ? -12.741 -12.538 2.837 1.00 91.81 157 GLY A O 1
ATOM 1179 N N . LEU A 1 158 ? -13.476 -11.965 4.874 1.00 90.00 158 LEU A N 1
ATOM 1180 C CA . LEU A 1 158 ? -14.704 -12.783 4.812 1.00 90.00 158 LEU A CA 1
ATOM 1181 C C . LEU A 1 158 ? -15.716 -12.296 3.759 1.00 90.00 158 LEU A C 1
ATOM 1183 O O . LEU A 1 158 ? -16.552 -13.061 3.289 1.00 90.00 158 LEU A O 1
ATOM 1187 N N . ASP A 1 159 ? -15.633 -11.024 3.402 1.00 89.06 159 ASP A N 1
ATOM 1188 C CA . ASP A 1 159 ? -16.402 -10.311 2.381 1.00 89.06 159 ASP A CA 1
ATOM 1189 C C . ASP A 1 159 ? -15.773 -10.402 0.975 1.00 89.06 159 ASP A C 1
ATOM 1191 O O . ASP A 1 159 ? -16.248 -9.756 0.043 1.00 89.06 159 ASP A O 1
ATOM 1195 N N . GLY A 1 160 ? -14.727 -11.219 0.808 1.00 92.19 160 GLY A N 1
ATOM 1196 C CA . GLY A 1 160 ? -14.038 -11.450 -0.459 1.00 92.19 160 GLY A CA 1
ATOM 1197 C C . GLY A 1 160 ? -12.747 -10.648 -0.606 1.00 92.19 160 GLY A C 1
ATOM 1198 O O . GLY A 1 160 ? -12.232 -10.068 0.354 1.00 92.19 160 GLY A O 1
ATOM 1199 N N . GLU A 1 161 ? -12.220 -10.634 -1.827 1.00 93.94 161 GLU A N 1
ATOM 1200 C CA . GLU A 1 161 ? -10.960 -9.975 -2.173 1.00 93.94 161 GLU A CA 1
ATOM 1201 C C . GLU A 1 161 ? -11.202 -8.589 -2.777 1.00 93.94 161 GLU A C 1
ATOM 1203 O O . GLU A 1 161 ? -12.134 -8.381 -3.558 1.00 93.94 161 GLU A O 1
ATOM 1208 N N . GLN A 1 162 ? -10.351 -7.632 -2.415 1.00 94.81 162 GLN A N 1
ATOM 1209 C CA . GLN A 1 162 ? -10.270 -6.325 -3.062 1.00 94.81 162 GLN A CA 1
ATOM 1210 C C . GLN A 1 162 ? -8.827 -6.057 -3.457 1.00 94.81 162 GLN A C 1
ATOM 1212 O O . GLN A 1 162 ? -7.900 -6.463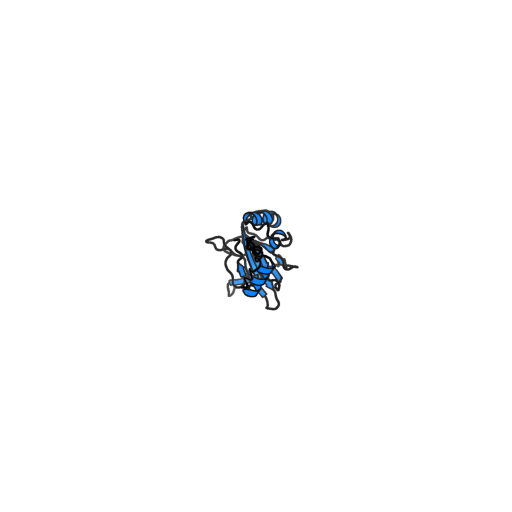 -2.759 1.00 94.81 162 GLN A O 1
ATOM 1217 N N . SER A 1 163 ? -8.628 -5.358 -4.568 1.00 94.25 163 SER A N 1
ATOM 1218 C CA . SER A 1 163 ? -7.296 -5.111 -5.104 1.00 94.25 163 SER A CA 1
ATOM 1219 C C . SER A 1 163 ? -7.043 -3.636 -5.369 1.00 94.25 163 SER A C 1
ATOM 1221 O O . SER A 1 163 ? -7.924 -2.909 -5.822 1.00 94.25 163 SER A O 1
ATOM 1223 N N . PHE A 1 164 ? -5.808 -3.210 -5.138 1.00 93.25 164 PHE A N 1
ATOM 1224 C CA . PHE A 1 164 ? -5.345 -1.844 -5.316 1.00 93.25 164 PHE A CA 1
ATOM 1225 C C . PHE A 1 164 ? -3.926 -1.833 -5.879 1.00 93.25 164 PHE A C 1
ATOM 1227 O O . PHE A 1 164 ? -3.065 -2.572 -5.415 1.00 93.25 164 PHE A O 1
ATOM 1234 N N . SER A 1 165 ? -3.659 -0.950 -6.836 1.00 93.00 165 SER A N 1
ATOM 1235 C CA . SER A 1 165 ? -2.298 -0.661 -7.292 1.00 93.00 165 SER A CA 1
ATOM 1236 C C . SER A 1 165 ? -1.925 0.767 -6.899 1.00 93.00 165 SER A C 1
ATOM 1238 O O . SER A 1 165 ? -2.534 1.696 -7.450 1.00 93.00 165 SER A O 1
ATOM 1240 N N . PRO A 1 166 ? -0.955 0.948 -5.979 1.00 92.19 166 PRO A N 1
ATOM 1241 C CA . PRO A 1 166 ? -0.483 2.264 -5.559 1.00 92.19 166 PRO A CA 1
ATOM 1242 C C . PRO A 1 166 ? 0.054 3.053 -6.746 1.00 92.19 166 PRO A C 1
ATOM 1244 O O . PRO A 1 166 ? 0.838 2.531 -7.535 1.00 92.19 166 PRO A O 1
ATOM 1247 N N . ARG A 1 167 ? -0.402 4.296 -6.890 1.00 90.69 167 ARG A N 1
ATOM 1248 C CA . ARG A 1 167 ? -0.035 5.218 -7.970 1.00 90.69 167 ARG A CA 1
ATOM 1249 C C . ARG A 1 167 ? -0.118 6.643 -7.454 1.00 90.69 167 ARG A C 1
ATOM 1251 O O . ARG A 1 167 ? -0.903 6.906 -6.543 1.00 90.69 167 ARG A O 1
ATOM 1258 N N . ILE A 1 168 ? 0.619 7.555 -8.073 1.00 90.00 168 ILE A N 1
ATOM 1259 C CA . ILE A 1 168 ? 0.492 8.990 -7.819 1.00 90.00 168 ILE A CA 1
ATOM 1260 C C . ILE A 1 168 ? -0.185 9.722 -8.979 1.00 90.00 168 ILE A C 1
ATOM 1262 O O . ILE A 1 168 ? -0.248 9.236 -10.108 1.00 90.00 168 ILE A O 1
ATOM 1266 N N . THR A 1 169 ? -0.717 10.908 -8.700 1.00 86.19 169 THR A N 1
ATOM 1267 C CA . THR A 1 169 ? -1.131 11.855 -9.736 1.00 86.19 169 THR A CA 1
ATOM 1268 C C . THR A 1 169 ? 0.105 12.498 -10.362 1.00 86.19 169 THR A C 1
ATOM 1270 O O . THR A 1 169 ? 0.984 12.942 -9.625 1.00 86.19 169 THR A O 1
ATOM 1273 N N . LEU A 1 170 ? 0.127 12.658 -11.688 1.00 79.19 170 LEU A N 1
ATOM 1274 C CA . LEU A 1 170 ? 1.215 13.366 -12.384 1.00 79.19 170 LEU A CA 1
ATOM 1275 C C . LEU A 1 170 ? 1.284 14.865 -12.049 1.00 79.19 170 LEU A C 1
ATOM 1277 O O . LEU A 1 170 ? 2.316 15.489 -12.257 1.00 79.19 170 LEU A O 1
ATOM 1281 N N . GLU A 1 171 ? 0.179 15.456 -11.590 1.00 78.75 171 GLU A N 1
ATOM 1282 C CA . GLU A 1 171 ? 0.081 16.902 -11.365 1.00 78.75 171 GLU A CA 1
ATOM 1283 C C . GLU A 1 171 ? 0.754 17.340 -10.060 1.00 78.75 171 GLU A C 1
ATOM 1285 O O . GLU A 1 171 ? 1.514 18.302 -10.060 1.00 78.75 171 GLU A O 1
ATOM 1290 N N . ASN A 1 172 ? 0.481 16.630 -8.960 1.00 78.62 172 ASN A N 1
ATOM 1291 C CA . ASN A 1 172 ? 0.866 17.061 -7.612 1.00 78.62 172 ASN A CA 1
ATOM 1292 C C . ASN A 1 172 ? 1.663 16.007 -6.833 1.00 78.62 172 ASN A C 1
ATOM 1294 O O . ASN A 1 172 ? 1.875 16.178 -5.636 1.00 78.62 172 ASN A O 1
ATOM 1298 N N . GLU A 1 173 ? 2.045 14.899 -7.478 1.00 82.94 173 GLU A N 1
ATOM 1299 C CA . GLU A 1 173 ? 2.766 13.785 -6.845 1.00 82.94 173 GLU A CA 1
ATOM 1300 C C . GLU A 1 173 ? 2.085 13.269 -5.562 1.00 82.94 173 GLU A C 1
ATOM 1302 O O . GLU A 1 173 ? 2.735 12.849 -4.610 1.00 82.94 173 GLU A O 1
ATOM 1307 N N . THR A 1 174 ? 0.753 13.314 -5.501 1.00 86.88 174 THR A N 1
ATOM 1308 C CA . THR A 1 174 ? -0.026 12.774 -4.380 1.00 86.88 174 THR A CA 1
ATOM 1309 C C . THR A 1 174 ? -0.588 11.408 -4.728 1.00 86.88 174 THR A C 1
ATOM 1311 O O . THR A 1 174 ? -0.738 11.074 -5.902 1.00 86.88 174 THR A O 1
ATOM 1314 N N . LEU A 1 175 ? -0.933 10.610 -3.713 1.00 90.12 175 LEU A N 1
ATOM 1315 C CA . LEU A 1 175 ? -1.564 9.310 -3.930 1.00 90.12 175 LEU A CA 1
ATOM 1316 C C . LEU A 1 175 ? -2.848 9.461 -4.765 1.00 90.12 175 LEU A C 1
ATOM 1318 O O . LEU A 1 175 ? -3.770 10.189 -4.390 1.00 90.12 175 LEU A O 1
ATOM 1322 N N . LEU A 1 176 ? -2.920 8.732 -5.878 1.00 90.06 176 LEU A N 1
ATOM 1323 C CA . LEU A 1 176 ? -4.098 8.664 -6.729 1.00 90.06 176 LEU A CA 1
ATOM 1324 C C . LEU A 1 176 ? -5.234 7.968 -5.970 1.00 90.06 176 LEU A C 1
ATOM 1326 O O . LEU A 1 176 ? -5.110 6.809 -5.571 1.00 90.06 176 LEU A O 1
ATOM 1330 N N . SER A 1 177 ? -6.350 8.678 -5.800 1.00 89.50 177 SER A N 1
ATOM 1331 C CA . SER A 1 177 ? -7.531 8.154 -5.112 1.00 89.50 177 SER A CA 1
ATOM 1332 C C . SER A 1 177 ? -8.067 6.893 -5.794 1.00 89.50 177 SER A C 1
ATOM 1334 O O . SER A 1 177 ? -8.166 6.830 -7.023 1.00 89.50 177 SER A O 1
ATOM 1336 N N . ALA A 1 178 ? -8.429 5.897 -4.986 1.00 91.44 178 ALA A N 1
ATOM 1337 C CA . ALA A 1 178 ? -8.982 4.632 -5.444 1.00 91.44 178 ALA A CA 1
ATOM 1338 C C . ALA A 1 178 ? -10.205 4.236 -4.598 1.00 91.44 178 ALA A C 1
ATOM 1340 O O . ALA A 1 178 ? -10.208 4.455 -3.383 1.00 91.44 178 ALA A O 1
ATOM 1341 N N . PRO A 1 179 ? -11.247 3.637 -5.205 1.00 91.81 179 PRO A N 1
ATOM 1342 C CA . PRO A 1 179 ? -12.409 3.160 -4.461 1.00 91.81 179 PRO A CA 1
ATOM 1343 C C . PRO A 1 179 ? -12.015 2.182 -3.349 1.00 91.81 179 PRO A C 1
ATOM 1345 O O . PRO A 1 179 ? -11.268 1.239 -3.588 1.00 91.81 179 PRO A O 1
ATOM 1348 N N . GLY A 1 180 ? -12.537 2.394 -2.139 1.00 93.31 180 GLY A N 1
ATOM 1349 C CA . GLY A 1 180 ? -12.266 1.529 -0.984 1.00 93.31 180 GLY A CA 1
ATOM 1350 C C . GLY A 1 180 ? -10.875 1.694 -0.356 1.00 93.31 180 GLY A C 1
ATOM 1351 O O . GLY A 1 180 ? -10.557 0.960 0.580 1.00 93.31 180 GLY A O 1
ATOM 1352 N N . VAL A 1 181 ? -10.079 2.668 -0.812 1.00 96.50 181 VAL A N 1
ATOM 1353 C CA . VAL A 1 181 ? -8.793 3.042 -0.210 1.00 96.50 181 VAL A CA 1
ATOM 1354 C C . VAL A 1 181 ? -8.929 4.384 0.496 1.00 96.50 181 VAL A C 1
ATOM 1356 O O . VAL A 1 181 ? -9.341 5.378 -0.101 1.00 96.50 181 VAL A O 1
ATOM 1359 N N . TYR A 1 182 ? -8.556 4.422 1.770 1.00 96.06 182 TYR A N 1
ATOM 1360 C CA . TYR A 1 182 ? -8.481 5.658 2.536 1.00 96.06 182 TYR A CA 1
ATOM 1361 C C . TYR A 1 182 ? -7.108 6.314 2.343 1.00 96.06 182 TYR A C 1
ATOM 1363 O O . TYR A 1 182 ? -6.086 5.778 2.776 1.00 96.06 182 TYR A O 1
ATOM 1371 N N . THR A 1 183 ? -7.065 7.476 1.695 1.00 94.06 183 THR A N 1
ATOM 1372 C CA . THR A 1 183 ? -5.812 8.221 1.518 1.00 94.06 183 THR A CA 1
ATOM 1373 C C . THR A 1 183 ? -5.412 8.906 2.820 1.00 94.06 183 THR A C 1
ATOM 1375 O O . THR A 1 183 ? -6.119 9.784 3.315 1.00 94.06 183 THR A O 1
ATOM 1378 N N . LEU A 1 184 ? -4.249 8.539 3.351 1.00 90.94 184 LEU A N 1
ATOM 1379 C CA . LEU A 1 184 ? -3.614 9.239 4.458 1.00 90.94 184 LEU A CA 1
ATOM 1380 C C . LEU A 1 184 ? -2.846 10.439 3.920 1.00 90.94 184 LEU A C 1
ATOM 1382 O O . LEU A 1 184 ? -2.002 10.313 3.034 1.00 90.94 184 LEU A O 1
ATOM 1386 N N . ILE A 1 185 ? -3.145 11.603 4.483 1.00 83.44 185 ILE A N 1
ATOM 1387 C CA . ILE A 1 185 ? -2.451 12.854 4.204 1.00 83.44 185 ILE A CA 1
ATOM 1388 C C . ILE A 1 185 ? -1.878 13.314 5.547 1.00 83.44 185 ILE A C 1
ATOM 1390 O O . ILE A 1 185 ? -2.671 13.580 6.454 1.00 83.44 185 ILE A O 1
ATOM 1394 N N . PRO A 1 186 ? -0.543 13.355 5.708 1.00 75.56 186 PRO A N 1
ATOM 1395 C CA . PRO A 1 186 ? 0.083 13.944 6.887 1.00 75.56 186 PRO A CA 1
ATOM 1396 C C . PRO A 1 186 ? -0.385 15.398 7.028 1.00 75.56 186 PRO A C 1
ATOM 1398 O O . PRO A 1 186 ? -0.369 16.129 6.034 1.00 75.56 186 PRO A O 1
ATOM 1401 N N . ARG A 1 187 ? -0.866 15.775 8.216 1.00 65.25 187 ARG A N 1
ATOM 1402 C CA . ARG A 1 187 ? -1.315 17.146 8.517 1.00 65.25 187 ARG A CA 1
ATOM 1403 C C . ARG A 1 187 ? -0.160 18.127 8.665 1.00 65.25 187 ARG A C 1
ATOM 1405 O O . ARG A 1 187 ? 0.901 17.707 9.174 1.00 65.25 187 ARG A O 1
#

pLDDT: mean 85.02, std 13.91, range [45.19, 97.12]

Sequence (187 aa):
ESTDVPAPTPPATPEPTEEPTPSPEPVPDSPLPSWEELQRTLYETNAYCAALYLGRSGAASLSDALPELLAQKGLDGISYLADIAASACVEQPGDEVFILIPRGDKVLSLYNYVLETQSNYDAYPGALLYSSAERCAVAVRCNESDVRPNVLAVFSGLDGEQSFSPRITLENETLLSAPGVYTLIPR